Protein AF-A0AAD7EZS0-F1 (afdb_monomer_lite)

Organism: NCBI:txid1033008

Foldseek 3Di:
DDPVVVLVVVLVVLVVVLVVLLVVLVVCLVPDLDLVSLVVNLVVLVVSVVVLVVSVVSDDPVVSVVSVVLSVVSNVLSVVSSVVSVVVVVVPPVLQWDQDPDPDPDDTQIAGDPVVLLVCVVPHDLVVVCVVNVHDSVSSVVNCVVSVVDDDDDDPPPPPPDPDDPDDDDDDDDDDPPDDDPPDDDDDPDDDDPPVVPPDDDDDDDPDDDDDPDPADPVNVVVVVVVCCVVCSCVSVVVVVVVSD

Structure (mmCIF, N/CA/C/O backbone):
data_AF-A0AAD7EZS0-F1
#
_entry.id   AF-A0AAD7EZS0-F1
#
loop_
_atom_site.group_PDB
_atom_site.id
_atom_site.type_symbol
_atom_site.label_atom_id
_atom_site.label_alt_id
_atom_site.label_comp_id
_atom_site.label_asym_id
_atom_site.label_entity_id
_atom_site.label_seq_id
_atom_site.pdbx_PDB_ins_code
_atom_site.Cartn_x
_atom_site.Cartn_y
_atom_site.Cartn_z
_atom_site.occupancy
_atom_site.B_iso_or_equiv
_atom_site.auth_seq_id
_atom_site.auth_comp_id
_atom_site.auth_asym_id
_atom_site.auth_atom_id
_atom_site.pdbx_PDB_model_num
ATOM 1 N N . MET A 1 1 ? -41.621 0.310 28.053 1.00 60.12 1 MET A N 1
ATOM 2 C CA . MET A 1 1 ? -40.271 -0.282 28.007 1.00 60.12 1 MET A CA 1
ATOM 3 C C . MET A 1 1 ? -39.378 0.593 28.847 1.00 60.12 1 MET A C 1
ATOM 5 O O . MET A 1 1 ? -39.451 1.806 28.704 1.00 60.12 1 MET A O 1
ATOM 9 N N . ASP A 1 2 ? -38.648 -0.014 29.770 1.00 87.06 2 ASP A N 1
ATOM 10 C CA . ASP A 1 2 ? -37.777 0.698 30.699 1.00 87.06 2 ASP A CA 1
ATOM 11 C C . ASP A 1 2 ? -36.519 1.196 29.967 1.00 87.06 2 ASP A C 1
ATOM 13 O O . ASP A 1 2 ? -36.007 0.493 29.091 1.00 87.06 2 ASP A O 1
ATOM 17 N N . VAL A 1 3 ? -36.015 2.388 30.296 1.00 81.69 3 VAL A N 1
ATOM 18 C CA . VAL A 1 3 ? -34.857 3.001 29.603 1.00 81.69 3 VAL A CA 1
ATOM 19 C C . VAL A 1 3 ? -33.618 2.103 29.726 1.00 81.69 3 VAL A C 1
ATOM 21 O O . VAL A 1 3 ? -32.836 1.970 28.785 1.00 81.69 3 VAL A O 1
ATOM 24 N N . SER A 1 4 ? -33.499 1.384 30.843 1.00 84.44 4 SER A N 1
ATOM 25 C CA . SER A 1 4 ? -32.439 0.402 31.086 1.00 84.44 4 SER A CA 1
ATOM 26 C C . SER A 1 4 ? -32.506 -0.822 30.161 1.00 84.44 4 SER A C 1
ATOM 28 O O . SER A 1 4 ? -31.465 -1.363 29.791 1.00 84.44 4 SER A O 1
ATOM 30 N N . GLN A 1 5 ? -33.703 -1.253 29.739 1.00 87.69 5 GLN A N 1
ATOM 31 C CA . GLN A 1 5 ? -33.841 -2.376 28.798 1.00 87.69 5 GLN A CA 1
ATOM 32 C C . GLN A 1 5 ? -33.373 -1.994 27.391 1.00 87.69 5 GLN A C 1
ATOM 34 O O . GLN A 1 5 ? -32.778 -2.819 26.698 1.00 87.69 5 GLN A O 1
ATOM 39 N N . LEU A 1 6 ? -33.603 -0.742 26.982 1.00 87.44 6 LEU A N 1
ATOM 40 C CA . LEU A 1 6 ? -33.170 -0.250 25.675 1.00 87.44 6 LEU A CA 1
ATOM 41 C C . LEU A 1 6 ? -31.638 -0.162 25.585 1.00 87.44 6 LEU A C 1
ATOM 43 O O . LEU A 1 6 ? -31.068 -0.570 24.575 1.00 87.44 6 LEU A O 1
ATOM 47 N N . GLY A 1 7 ? -30.977 0.296 26.655 1.00 88.38 7 GLY A N 1
ATOM 48 C CA . GLY A 1 7 ? -29.512 0.354 26.729 1.00 88.38 7 GLY A CA 1
ATOM 49 C C . GLY A 1 7 ? -28.861 -1.028 26.659 1.00 88.38 7 GLY A C 1
ATOM 50 O O . GLY A 1 7 ? -27.944 -1.238 25.871 1.00 88.38 7 GLY A O 1
ATOM 51 N N . SER A 1 8 ? -29.392 -2.003 27.407 1.00 90.00 8 SER A N 1
ATOM 52 C CA . SER A 1 8 ? -28.887 -3.384 27.378 1.00 90.00 8 SER A CA 1
ATOM 53 C C . SER A 1 8 ? -29.036 -4.037 25.998 1.00 90.00 8 SER A C 1
ATOM 55 O O . SER A 1 8 ? -28.127 -4.732 25.543 1.00 90.00 8 SER A O 1
ATOM 57 N N . PHE A 1 9 ? -30.147 -3.779 25.300 1.00 91.50 9 PHE A N 1
ATOM 58 C CA . PHE A 1 9 ? -30.340 -4.268 23.936 1.00 91.50 9 PHE A CA 1
ATOM 59 C C . PHE A 1 9 ? -29.355 -3.624 22.949 1.00 91.50 9 PHE A C 1
ATOM 61 O O . PHE A 1 9 ? -28.696 -4.340 22.195 1.00 91.50 9 PHE A O 1
ATOM 68 N N . ALA A 1 10 ? -29.215 -2.293 22.977 1.00 88.69 10 ALA A N 1
ATOM 69 C CA . ALA A 1 10 ? -28.283 -1.570 22.109 1.00 88.69 10 ALA A CA 1
ATOM 70 C C . ALA A 1 10 ? -26.835 -2.042 22.312 1.00 88.69 10 ALA A C 1
ATOM 72 O O . ALA A 1 10 ? -26.127 -2.301 21.341 1.00 88.69 10 ALA A O 1
ATOM 73 N N . HIS A 1 11 ? -26.436 -2.240 23.568 1.00 90.88 11 HIS A N 1
ATOM 74 C CA . HIS A 1 11 ? -25.130 -2.770 23.942 1.00 90.88 11 HIS A CA 1
ATOM 75 C C . HIS A 1 11 ? -24.862 -4.151 23.319 1.00 90.88 11 HIS A C 1
ATOM 77 O O . HIS A 1 11 ? 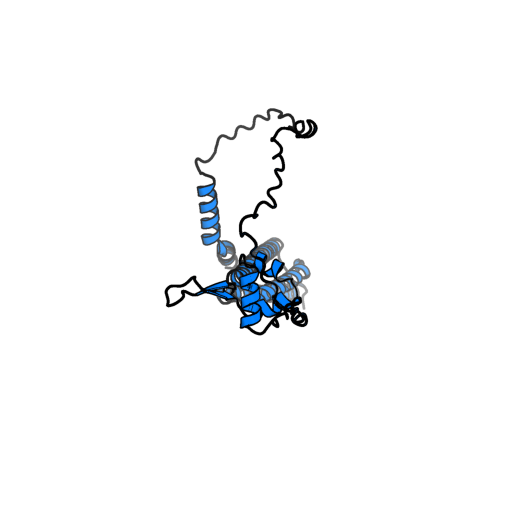-23.850 -4.348 22.646 1.00 90.88 11 HIS A O 1
ATOM 83 N N . GLY A 1 12 ? -25.804 -5.092 23.463 1.00 90.25 12 GLY A N 1
ATOM 84 C CA . GLY A 1 12 ? -25.667 -6.434 22.889 1.00 90.25 12 GLY A CA 1
ATOM 85 C C . GLY A 1 12 ? -25.570 -6.432 21.360 1.00 90.25 12 GLY A C 1
ATOM 86 O O . GLY A 1 12 ? -24.768 -7.175 20.791 1.00 90.25 12 GLY A O 1
ATOM 87 N N . VAL A 1 13 ? -26.342 -5.571 20.690 1.00 91.94 13 VAL A N 1
ATOM 88 C CA . VAL A 1 13 ? -26.301 -5.423 19.225 1.00 91.94 13 VAL A CA 1
ATOM 89 C C . VAL A 1 13 ? -24.960 -4.851 18.762 1.00 91.94 13 VAL A C 1
ATOM 91 O O . VAL A 1 13 ? -24.376 -5.375 17.814 1.00 91.94 13 VAL A O 1
ATOM 94 N N . LEU A 1 14 ? -24.442 -3.822 19.438 1.00 86.62 14 LEU A N 1
ATOM 95 C CA . LEU A 1 14 ? -23.165 -3.200 19.081 1.00 86.62 14 LEU A CA 1
ATOM 96 C C . LEU A 1 14 ? -21.976 -4.138 19.312 1.00 86.62 14 LEU A C 1
ATOM 98 O O . LEU A 1 14 ? -21.099 -4.220 18.455 1.00 86.62 14 LEU A O 1
ATOM 102 N N . LEU A 1 15 ? -21.964 -4.902 20.408 1.00 86.56 15 LEU A N 1
ATOM 103 C CA . LEU A 1 15 ? -20.927 -5.912 20.646 1.00 86.56 15 LEU A CA 1
ATOM 104 C C . LEU A 1 15 ? -20.971 -7.049 19.621 1.00 86.56 15 LEU A C 1
ATOM 106 O O . LEU A 1 15 ? -19.927 -7.504 19.151 1.00 86.56 15 LEU A O 1
ATOM 110 N N . ALA A 1 16 ? -22.166 -7.515 19.252 1.00 90.69 16 ALA A N 1
ATOM 111 C CA . ALA A 1 16 ? -22.310 -8.527 18.209 1.00 90.69 16 ALA A CA 1
ATOM 112 C C . ALA A 1 16 ? -21.820 -8.004 16.847 1.00 90.69 16 ALA A C 1
ATOM 114 O O . ALA A 1 16 ? -21.120 -8.722 16.125 1.00 90.69 16 ALA A O 1
ATOM 115 N N . ALA A 1 17 ? -22.130 -6.745 16.522 1.00 85.75 17 ALA A N 1
ATOM 116 C CA . ALA A 1 17 ? -21.617 -6.080 15.331 1.00 85.75 17 ALA A CA 1
ATOM 117 C C . ALA A 1 17 ? -20.086 -5.965 15.375 1.00 85.75 17 ALA A C 1
ATOM 119 O O . ALA A 1 17 ? -19.432 -6.389 14.425 1.00 85.75 17 ALA A O 1
ATOM 120 N N . PHE A 1 18 ? -19.505 -5.511 16.493 1.00 84.00 18 PHE A N 1
ATOM 121 C CA . PHE A 1 18 ? -18.051 -5.431 16.676 1.00 84.00 18 PHE A CA 1
ATOM 122 C C . PHE A 1 18 ? -17.367 -6.774 16.421 1.00 84.00 18 PHE A C 1
ATOM 124 O O . PHE A 1 18 ? -16.439 -6.852 15.623 1.00 84.00 18 PHE A O 1
ATOM 131 N N . ARG A 1 19 ? -17.865 -7.855 17.036 1.00 87.50 19 ARG A N 1
ATOM 132 C CA . ARG A 1 19 ? -17.324 -9.211 16.840 1.00 87.50 19 ARG A CA 1
ATOM 133 C C . ARG A 1 19 ? -17.409 -9.656 15.383 1.00 87.50 19 ARG A C 1
ATOM 135 O O . ARG A 1 19 ? -16.468 -10.245 14.864 1.00 87.50 19 ARG A O 1
ATOM 142 N N . THR A 1 20 ? -18.517 -9.341 14.715 1.00 88.12 20 THR A N 1
ATOM 143 C CA . THR A 1 20 ? -18.707 -9.655 13.293 1.00 88.12 20 THR A CA 1
ATOM 144 C C . THR A 1 20 ? -17.705 -8.898 12.419 1.00 88.12 20 THR A C 1
ATOM 146 O O . THR A 1 20 ? -17.081 -9.498 11.545 1.00 88.12 20 THR A O 1
ATOM 149 N N . HIS A 1 21 ? -17.501 -7.601 12.673 1.00 81.88 21 HIS A N 1
ATOM 150 C CA . HIS A 1 21 ? -16.502 -6.793 11.970 1.00 81.88 21 HIS A CA 1
ATOM 151 C C . HIS A 1 21 ? -15.075 -7.269 12.255 1.00 81.88 21 HIS A C 1
ATOM 153 O O . HIS A 1 21 ? -14.277 -7.358 11.327 1.00 81.88 21 HIS A O 1
ATOM 159 N N . PHE A 1 22 ? -14.769 -7.642 13.498 1.00 83.00 22 PHE A N 1
ATOM 160 C CA . PHE A 1 22 ? -13.461 -8.164 13.888 1.00 83.00 22 PHE A CA 1
ATOM 161 C C . PHE A 1 22 ? -13.130 -9.484 13.180 1.00 83.00 22 PHE A C 1
ATOM 163 O O . PHE A 1 22 ? -12.042 -9.633 12.629 1.00 83.00 22 PHE A O 1
ATOM 170 N N . GLU A 1 23 ? -14.068 -10.432 13.119 1.00 86.31 23 GLU A N 1
ATOM 171 C CA . GLU A 1 23 ? -13.855 -11.687 12.386 1.00 86.31 23 GLU A CA 1
ATOM 172 C C . GLU A 1 23 ? -13.764 -11.459 10.870 1.00 86.31 23 GLU A C 1
ATOM 174 O O . GLU A 1 23 ? -12.940 -12.080 10.191 1.00 86.31 23 GLU A O 1
ATOM 179 N N . ARG A 1 24 ? -14.542 -10.517 10.321 1.00 82.19 24 ARG A N 1
ATOM 180 C CA . ARG A 1 24 ? -14.418 -10.108 8.912 1.00 82.19 24 ARG A CA 1
ATOM 181 C C . ARG A 1 24 ? -13.058 -9.466 8.622 1.00 82.19 24 ARG A C 1
ATOM 183 O O . ARG A 1 24 ? -12.471 -9.742 7.582 1.00 82.19 24 ARG A O 1
ATOM 190 N N . PHE A 1 25 ? -12.541 -8.657 9.543 1.00 83.50 25 PHE A N 1
ATOM 191 C CA . PHE A 1 25 ? -11.201 -8.079 9.465 1.00 83.50 25 PHE A CA 1
ATOM 192 C C . PHE A 1 25 ? -10.133 -9.173 9.488 1.00 83.50 25 PHE A C 1
ATOM 194 O O . PHE A 1 25 ? -9.303 -9.261 8.587 1.00 83.50 25 PHE A O 1
ATOM 201 N N . LYS A 1 26 ? -10.211 -10.070 10.471 1.00 82.62 26 LYS A N 1
ATOM 202 C CA . LYS A 1 26 ? -9.280 -11.186 10.639 1.00 82.62 26 LYS A CA 1
ATOM 203 C C . LYS A 1 26 ? -9.254 -12.112 9.423 1.00 82.62 26 LYS A C 1
ATOM 205 O O . LYS A 1 26 ? -8.185 -12.566 9.032 1.00 82.62 26 LYS A O 1
ATOM 210 N N . THR A 1 27 ? -10.405 -12.395 8.820 1.00 83.56 27 THR A N 1
ATOM 211 C CA . THR A 1 27 ? -10.484 -13.195 7.585 1.00 83.56 27 THR A CA 1
ATOM 212 C C . THR A 1 27 ? -9.976 -12.415 6.372 1.00 83.56 27 THR A C 1
ATOM 214 O O . THR A 1 27 ? -9.141 -12.932 5.637 1.00 83.56 27 THR A O 1
ATOM 217 N N . GLY A 1 28 ? -10.382 -11.153 6.207 1.00 76.75 28 GLY A N 1
ATOM 218 C CA . GLY A 1 28 ? -9.966 -10.301 5.089 1.00 76.75 28 GLY A CA 1
ATOM 219 C C . GLY A 1 28 ? -8.456 -10.059 5.020 1.00 76.75 28 GLY A C 1
ATOM 220 O O . GLY A 1 28 ? -7.875 -10.200 3.950 1.00 76.75 28 GLY A O 1
ATOM 221 N N . VAL A 1 29 ? -7.815 -9.771 6.157 1.00 76.50 29 VAL A N 1
ATOM 222 C CA . VAL A 1 29 ? -6.355 -9.567 6.239 1.00 76.50 29 VAL A CA 1
ATOM 223 C C . VAL A 1 29 ? -5.575 -10.858 5.979 1.00 76.50 29 VAL A C 1
ATOM 225 O O . VAL A 1 29 ? -4.460 -10.816 5.475 1.00 76.50 29 VAL A O 1
ATOM 228 N N . ASN A 1 30 ? -6.128 -12.023 6.323 1.00 76.00 30 ASN A N 1
ATOM 229 C CA . ASN A 1 30 ? -5.424 -13.290 6.125 1.00 76.00 30 ASN A CA 1
ATOM 230 C C . ASN A 1 30 ? -5.514 -13.818 4.687 1.00 76.00 30 ASN A C 1
ATOM 232 O O . ASN A 1 30 ? -4.568 -14.466 4.245 1.00 76.00 30 ASN A O 1
ATOM 236 N N . ASP A 1 31 ? -6.626 -13.572 3.990 1.00 72.44 31 ASP A N 1
ATOM 237 C CA . ASP A 1 31 ? -6.921 -14.225 2.708 1.00 72.44 31 ASP A CA 1
ATOM 238 C C . ASP A 1 31 ? -6.687 -13.340 1.472 1.00 72.44 31 ASP A C 1
ATOM 240 O O . ASP A 1 31 ? -6.694 -13.860 0.354 1.00 72.44 31 ASP A O 1
ATOM 244 N N . ILE A 1 32 ? -6.514 -12.019 1.618 1.00 63.50 32 ILE A N 1
ATOM 245 C CA . ILE A 1 32 ? -6.625 -11.100 0.475 1.00 63.50 32 ILE A CA 1
ATOM 246 C C . ILE A 1 32 ? -5.440 -10.126 0.398 1.00 63.50 32 ILE A C 1
ATOM 248 O O . ILE A 1 32 ? -5.356 -9.175 1.162 1.00 63.50 32 ILE A O 1
ATOM 252 N N . ALA A 1 33 ? -4.581 -10.315 -0.611 1.00 70.25 33 ALA A N 1
ATOM 253 C CA . ALA A 1 33 ? -3.463 -9.421 -0.958 1.00 70.25 33 ALA A CA 1
ATOM 254 C C . ALA A 1 33 ? -3.870 -8.225 -1.855 1.00 70.25 33 ALA A C 1
ATOM 256 O O . ALA A 1 33 ? -3.030 -7.562 -2.458 1.00 70.25 33 ALA A O 1
ATOM 257 N N . ASP A 1 34 ? -5.170 -7.966 -2.016 1.00 83.81 34 ASP A N 1
ATOM 258 C CA . ASP A 1 34 ? -5.669 -6.889 -2.876 1.00 83.81 34 ASP A CA 1
ATOM 259 C C . ASP A 1 34 ? -5.762 -5.569 -2.097 1.00 83.81 34 ASP A C 1
ATOM 261 O O . ASP A 1 34 ? -6.607 -5.404 -1.212 1.00 83.81 34 ASP A O 1
ATOM 265 N N . ALA A 1 35 ? -4.932 -4.597 -2.484 1.00 87.00 35 ALA A N 1
ATOM 266 C CA . ALA A 1 35 ? -4.914 -3.251 -1.916 1.00 87.00 35 ALA A CA 1
ATOM 267 C C . ALA A 1 35 ? -6.291 -2.559 -1.956 1.00 87.00 35 ALA A C 1
ATOM 269 O O . ALA A 1 35 ? -6.618 -1.787 -1.052 1.00 87.00 35 ALA A O 1
ATOM 270 N N . ILE A 1 36 ? -7.134 -2.851 -2.955 1.00 83.50 36 ILE A N 1
ATOM 271 C CA . ILE A 1 36 ? -8.489 -2.283 -3.051 1.00 83.50 36 ILE A CA 1
ATOM 272 C C . ILE A 1 36 ? -9.378 -2.831 -1.933 1.00 83.50 36 ILE A C 1
ATOM 274 O O . ILE A 1 36 ? -10.160 -2.088 -1.334 1.00 83.50 36 ILE A O 1
ATOM 278 N N . VAL A 1 37 ? -9.268 -4.127 -1.637 1.00 84.88 37 VAL A N 1
ATOM 279 C CA . VAL A 1 37 ? -10.047 -4.763 -0.569 1.00 84.88 37 VAL A CA 1
ATOM 280 C C . VAL A 1 37 ? -9.578 -4.269 0.796 1.00 84.88 37 VAL A C 1
ATOM 282 O O . VAL A 1 37 ? -10.420 -3.937 1.630 1.00 84.88 37 VAL A O 1
ATOM 285 N N . ILE A 1 38 ? -8.264 -4.133 0.994 1.00 88.25 38 ILE A N 1
ATOM 286 C CA . ILE A 1 38 ? -7.687 -3.578 2.226 1.00 88.25 38 ILE A CA 1
ATOM 287 C C . ILE A 1 38 ? -8.143 -2.122 2.432 1.00 88.25 38 ILE A C 1
ATOM 289 O O . ILE A 1 38 ? -8.549 -1.760 3.534 1.00 88.25 38 ILE A O 1
ATOM 293 N N . SER A 1 39 ? -8.169 -1.301 1.375 1.00 89.81 39 SER A N 1
ATOM 294 C CA . SER A 1 39 ? -8.672 0.079 1.455 1.00 89.81 39 SER A CA 1
ATOM 295 C C . SER A 1 39 ? -10.136 0.133 1.896 1.00 89.81 39 SER A C 1
ATOM 297 O O . SER A 1 39 ? -10.471 0.905 2.789 1.00 89.81 39 SER A O 1
ATOM 299 N N . ARG A 1 40 ? -11.005 -0.707 1.315 1.00 88.69 40 ARG A N 1
ATOM 300 C CA . ARG A 1 40 ? -12.427 -0.768 1.705 1.00 88.69 40 ARG A CA 1
ATOM 301 C C . ARG A 1 40 ? -12.614 -1.232 3.144 1.00 88.69 40 ARG A C 1
ATOM 303 O O . ARG A 1 40 ? -13.520 -0.772 3.824 1.00 88.69 40 ARG A O 1
ATOM 310 N N . LEU A 1 41 ? -11.763 -2.143 3.606 1.00 89.06 41 LEU A N 1
ATOM 311 C CA . LEU A 1 41 ? -11.773 -2.585 4.995 1.00 89.06 41 LEU A CA 1
ATOM 312 C C . LEU A 1 41 ? -11.404 -1.437 5.947 1.00 89.06 41 LEU A C 1
ATOM 314 O O . LEU A 1 41 ? -11.967 -1.352 7.035 1.00 89.06 41 LEU A O 1
ATOM 318 N N . GLY A 1 42 ? -10.503 -0.542 5.528 1.00 91.44 42 GLY A N 1
ATOM 319 C CA . GLY A 1 42 ? -10.197 0.696 6.247 1.00 91.44 42 GLY A CA 1
ATOM 320 C C . GLY A 1 42 ? -11.421 1.598 6.394 1.00 91.44 42 GLY A C 1
ATOM 321 O O . GLY A 1 42 ? -11.749 1.992 7.513 1.00 91.44 42 GLY A O 1
ATOM 322 N N . ASP A 1 43 ? -12.136 1.836 5.291 1.00 92.50 43 ASP A N 1
ATOM 323 C CA . ASP A 1 43 ? -13.370 2.632 5.288 1.00 92.50 43 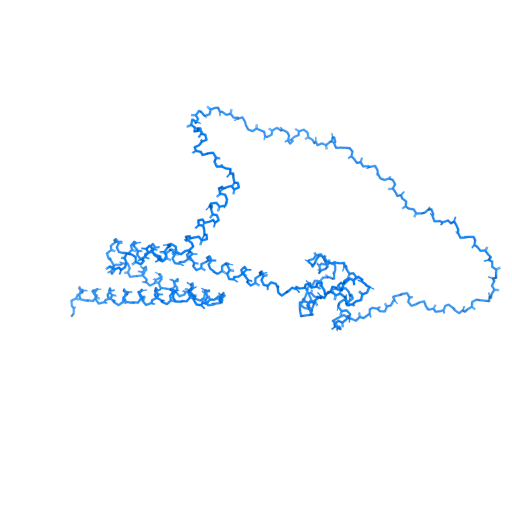ASP A CA 1
ATOM 324 C C . ASP A 1 43 ? -14.445 2.017 6.211 1.00 92.50 43 ASP A C 1
ATOM 326 O O . ASP A 1 43 ? -15.044 2.726 7.025 1.00 92.50 43 ASP A O 1
ATOM 330 N N . ASP A 1 44 ? -14.639 0.691 6.150 1.00 90.19 44 ASP A N 1
ATOM 331 C CA . ASP A 1 44 ? -15.582 -0.049 7.006 1.00 90.19 44 ASP A CA 1
ATOM 332 C C . ASP A 1 44 ? -15.234 0.111 8.508 1.00 90.19 44 ASP A C 1
ATOM 334 O O . ASP A 1 44 ? -16.130 0.261 9.347 1.00 90.19 44 ASP A O 1
ATOM 338 N N . ILE A 1 45 ? -13.943 0.082 8.878 1.00 92.19 45 ILE A N 1
ATOM 339 C CA . ILE A 1 45 ? -13.505 0.294 10.272 1.00 92.19 45 ILE A CA 1
ATOM 340 C C . ILE A 1 45 ? -13.723 1.743 10.710 1.00 92.19 45 ILE A C 1
ATOM 342 O O . ILE A 1 45 ? -14.120 1.978 11.855 1.00 92.19 45 ILE A O 1
ATOM 346 N N . ASP A 1 46 ? -13.491 2.713 9.828 1.00 94.19 46 ASP A N 1
ATOM 347 C CA . ASP A 1 46 ? -13.708 4.126 10.134 1.00 94.19 46 ASP A CA 1
ATOM 348 C C . ASP A 1 46 ? -15.186 4.452 10.351 1.00 94.19 46 ASP A C 1
ATOM 350 O O . ASP A 1 46 ? -15.528 5.162 11.306 1.00 94.19 46 ASP A O 1
ATOM 354 N N . GLU A 1 47 ? -16.068 3.882 9.530 1.00 93.69 47 GLU A N 1
ATOM 355 C CA . GLU A 1 47 ? -17.512 3.981 9.725 1.00 93.69 47 GLU A CA 1
ATOM 356 C C . GLU A 1 47 ? -17.932 3.359 11.063 1.00 93.69 47 GLU A C 1
ATOM 358 O O . GLU A 1 47 ? -18.657 3.986 11.845 1.00 93.69 47 GLU A O 1
ATOM 363 N N . PHE A 1 48 ? -17.440 2.156 11.370 1.00 91.75 48 PHE A N 1
ATOM 364 C CA . PHE A 1 48 ? -17.769 1.477 12.619 1.00 91.75 48 PHE A CA 1
ATOM 365 C C . PHE A 1 48 ? -17.259 2.239 13.852 1.00 91.75 48 PHE A C 1
ATOM 367 O O . PHE A 1 48 ? -17.997 2.393 14.828 1.00 91.75 48 PHE A O 1
ATOM 374 N N . ALA A 1 49 ? -16.041 2.781 13.805 1.00 94.31 49 ALA A N 1
ATOM 375 C CA . ALA A 1 49 ? -15.502 3.618 14.873 1.00 94.31 49 ALA A CA 1
ATOM 376 C C . ALA A 1 49 ? -16.388 4.847 15.126 1.00 94.31 49 ALA A C 1
ATOM 378 O O . ALA A 1 49 ? -16.725 5.139 16.272 1.00 94.31 49 ALA A O 1
ATOM 379 N N . ALA A 1 50 ? -16.869 5.500 14.063 1.00 95.88 50 ALA A N 1
ATOM 380 C CA . ALA A 1 50 ? -17.798 6.618 14.194 1.00 95.88 50 ALA A CA 1
ATOM 381 C C . ALA A 1 50 ? -19.148 6.204 14.814 1.00 95.88 50 ALA A C 1
ATOM 383 O O . ALA A 1 50 ? -19.784 7.014 15.492 1.00 95.88 50 ALA A O 1
ATOM 384 N N . ILE A 1 51 ? -19.614 4.969 14.591 1.00 93.25 51 ILE A N 1
ATOM 385 C CA . ILE A 1 51 ? -20.813 4.430 15.254 1.00 93.25 51 ILE A CA 1
ATOM 386 C C . ILE A 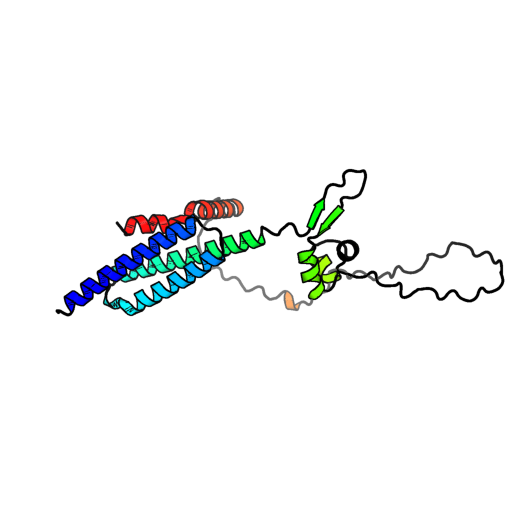1 51 ? -20.541 4.190 16.743 1.00 93.25 51 ILE A C 1
ATOM 388 O O . ILE A 1 51 ? -21.381 4.556 17.566 1.00 93.25 51 ILE A O 1
ATOM 392 N N . VAL A 1 52 ? -19.392 3.613 17.097 1.00 92.12 52 VAL A N 1
ATOM 393 C CA . VAL A 1 52 ? -18.999 3.374 18.496 1.00 92.12 52 VAL A CA 1
ATOM 394 C C . VAL A 1 52 ? -18.900 4.688 19.265 1.00 92.12 52 VAL A C 1
ATOM 396 O O . VAL A 1 52 ? -19.529 4.810 20.314 1.00 92.12 52 VAL A O 1
ATOM 399 N N . ASP A 1 53 ? -18.221 5.693 18.710 1.00 95.44 53 ASP A N 1
ATOM 400 C CA . ASP A 1 53 ? -18.066 7.005 19.349 1.00 95.44 53 ASP A CA 1
ATOM 401 C C . ASP A 1 53 ? -19.423 7.700 19.563 1.00 95.44 53 ASP A C 1
ATOM 403 O O . ASP A 1 53 ? -19.688 8.268 20.621 1.00 95.44 53 ASP A O 1
ATOM 407 N N . LYS A 1 54 ? -20.351 7.594 18.600 1.00 95.81 54 LYS A N 1
ATOM 408 C CA . LYS A 1 54 ? -21.723 8.123 18.754 1.00 95.81 54 LYS A CA 1
ATOM 409 C C . LYS A 1 54 ? -22.524 7.428 19.858 1.00 95.81 54 LYS A C 1
ATOM 411 O O . LYS A 1 54 ? -23.500 8.003 20.338 1.00 95.81 54 LYS A O 1
ATOM 416 N N . ASN A 1 55 ? -22.155 6.203 20.226 1.00 94.06 55 ASN A N 1
ATOM 417 C CA . ASN A 1 55 ? -22.840 5.386 21.226 1.00 94.06 55 ASN A CA 1
ATOM 418 C C . ASN A 1 55 ? -21.999 5.194 22.500 1.00 94.06 55 ASN A C 1
ATOM 420 O O . ASN A 1 55 ? -22.243 4.242 23.236 1.00 94.06 55 ASN A O 1
ATOM 424 N N . GLU A 1 56 ? -21.055 6.096 22.799 1.00 96.12 56 GLU A N 1
ATOM 425 C CA . GLU A 1 56 ? -20.179 6.026 23.983 1.00 96.12 56 GLU A CA 1
ATOM 426 C C . GLU A 1 56 ? -20.957 5.739 25.280 1.00 96.12 56 GLU A C 1
ATOM 428 O O . GLU A 1 56 ? -20.587 4.861 26.053 1.00 96.12 56 GLU A O 1
ATOM 433 N N . ALA A 1 57 ? -22.105 6.399 25.473 1.00 95.00 57 ALA A N 1
ATOM 434 C CA . ALA A 1 57 ? -22.940 6.253 26.670 1.00 95.00 57 ALA A CA 1
ATOM 435 C C . ALA A 1 57 ? -23.548 4.848 26.874 1.00 95.00 57 ALA A C 1
ATOM 437 O O . ALA A 1 57 ? -24.106 4.573 27.937 1.00 95.00 57 ALA A O 1
ATOM 438 N N . VAL A 1 58 ? -23.496 3.977 25.862 1.00 93.69 58 VAL A N 1
ATOM 439 C CA . VAL A 1 58 ? -23.987 2.590 25.929 1.00 93.69 58 VAL A CA 1
ATOM 440 C C . VAL A 1 58 ? -22.951 1.658 26.571 1.00 93.69 58 VAL A C 1
ATOM 442 O O . VAL A 1 58 ? -23.314 0.586 27.061 1.00 93.69 58 VAL A O 1
ATOM 445 N N . PHE A 1 59 ? -21.678 2.051 26.589 1.00 91.12 59 PHE A N 1
ATOM 446 C CA . PHE A 1 59 ? -20.570 1.234 27.075 1.00 91.12 59 PHE A CA 1
ATOM 447 C C . PHE A 1 59 ? -20.118 1.670 28.469 1.00 91.12 59 PHE A C 1
ATOM 449 O O . PHE A 1 59 ? -20.243 2.833 28.857 1.00 91.12 59 PHE A O 1
ATOM 456 N N . ALA A 1 60 ? -19.553 0.732 29.230 1.00 93.44 60 ALA A N 1
ATOM 457 C CA . ALA A 1 60 ? -18.804 1.104 30.425 1.00 93.44 60 ALA A CA 1
ATOM 458 C C . ALA A 1 60 ? -17.512 1.846 30.014 1.00 93.44 60 ALA A C 1
ATOM 460 O O . ALA A 1 60 ? -16.934 1.501 28.982 1.00 93.44 60 ALA A O 1
ATOM 461 N N . PRO A 1 61 ? -17.007 2.811 30.807 1.00 94.75 61 PRO A N 1
ATOM 462 C CA . PRO A 1 61 ? -15.812 3.580 30.441 1.00 94.75 61 PRO A CA 1
ATOM 463 C C . PRO A 1 61 ? -14.588 2.708 30.114 1.00 94.75 61 PRO A C 1
ATOM 465 O O . PRO A 1 61 ? -13.900 2.949 29.125 1.00 94.75 61 PRO A O 1
ATOM 468 N N . ASP A 1 62 ? -14.355 1.654 30.902 1.00 93.88 62 ASP A N 1
ATOM 469 C CA . ASP A 1 62 ? -13.219 0.739 30.715 1.00 93.88 62 ASP A CA 1
ATOM 470 C C . ASP A 1 62 ? -13.357 -0.108 29.437 1.00 93.88 62 ASP A C 1
ATOM 472 O O . ASP A 1 62 ? -12.388 -0.377 28.721 1.00 93.88 62 ASP A O 1
ATOM 476 N N . GLU A 1 63 ? -14.587 -0.513 29.122 1.00 91.38 63 GLU A N 1
ATOM 477 C CA . GLU A 1 63 ? -14.906 -1.276 27.917 1.00 91.38 63 GLU A CA 1
ATOM 478 C C . GLU A 1 63 ? -14.778 -0.403 26.667 1.00 91.38 63 GLU A C 1
ATOM 480 O O . GLU A 1 63 ? -14.154 -0.812 25.689 1.00 91.38 63 GLU A O 1
ATOM 485 N N . PHE A 1 64 ? -15.300 0.824 26.716 1.00 93.94 64 PHE A N 1
ATOM 486 C CA . PHE A 1 64 ? -15.173 1.792 25.633 1.00 93.94 64 PHE A CA 1
ATOM 487 C C . PHE A 1 64 ? -13.703 2.086 25.317 1.00 93.94 64 PHE A C 1
ATOM 489 O O . PHE A 1 64 ? -13.297 2.019 24.156 1.00 93.94 64 PHE A O 1
ATOM 496 N N . ALA A 1 65 ? -12.880 2.305 26.349 1.00 93.12 65 ALA A N 1
ATOM 497 C CA . ALA A 1 65 ? -11.438 2.485 26.190 1.00 93.12 65 ALA A CA 1
ATOM 498 C C . ALA A 1 65 ? -10.767 1.268 25.525 1.00 93.12 65 ALA A C 1
ATOM 500 O O . ALA A 1 65 ? -9.891 1.420 24.666 1.00 93.12 65 ALA A O 1
ATOM 501 N N . THR A 1 66 ? -11.206 0.055 25.873 1.00 89.06 66 THR A N 1
ATOM 502 C CA . THR A 1 66 ? -10.717 -1.187 25.255 1.00 89.06 66 THR A CA 1
ATOM 503 C C . THR A 1 66 ? -11.098 -1.267 23.774 1.00 89.06 66 THR A C 1
ATOM 505 O O . THR A 1 66 ? -10.240 -1.552 22.934 1.00 89.06 66 THR A O 1
ATOM 508 N N . ILE A 1 67 ? -12.353 -0.961 23.429 1.00 88.94 67 ILE A N 1
ATOM 509 C CA . ILE A 1 67 ? -12.835 -0.958 22.040 1.00 88.94 67 ILE A CA 1
ATOM 510 C C . ILE A 1 67 ? -12.082 0.094 21.215 1.00 88.94 67 ILE A C 1
ATOM 512 O O . ILE A 1 67 ? -11.593 -0.221 20.129 1.00 88.94 67 ILE A O 1
ATOM 516 N N . GLN A 1 68 ? -11.909 1.313 21.732 1.00 94.44 68 GLN A N 1
ATOM 517 C CA . GLN A 1 68 ? -11.153 2.367 21.046 1.00 94.44 68 GLN A CA 1
ATOM 518 C C . GLN A 1 68 ? -9.686 1.983 20.819 1.00 94.44 68 GLN A C 1
ATOM 520 O O . GLN A 1 68 ? -9.141 2.207 19.732 1.00 94.44 68 GLN A O 1
ATOM 525 N N . THR A 1 69 ? -9.052 1.356 21.814 1.00 91.62 69 THR A N 1
ATOM 526 C CA . THR A 1 69 ? -7.683 0.841 21.680 1.00 91.62 69 THR A CA 1
ATOM 527 C C . THR A 1 69 ? -7.622 -0.221 20.584 1.00 91.62 69 THR A C 1
ATOM 529 O O . THR A 1 69 ? -6.775 -0.143 19.694 1.00 91.62 69 THR A O 1
ATOM 532 N N . SER A 1 70 ? -8.567 -1.164 20.581 1.00 87.88 70 SER A N 1
ATOM 533 C CA . SER A 1 70 ? -8.651 -2.209 19.559 1.00 87.88 70 SER A CA 1
ATOM 534 C C . SER A 1 70 ? -8.858 -1.643 18.151 1.00 87.88 70 SER A C 1
ATOM 536 O O . SER A 1 70 ? -8.186 -2.090 17.223 1.00 87.88 70 SER A O 1
ATOM 538 N N . LEU A 1 71 ? -9.742 -0.655 17.981 1.00 90.88 71 LEU A N 1
ATOM 539 C CA . LEU A 1 71 ? -9.980 0.011 16.695 1.00 90.88 71 LEU A CA 1
ATOM 540 C C . LEU A 1 71 ? -8.744 0.765 16.204 1.00 90.88 71 LEU A C 1
ATOM 542 O O . LEU A 1 71 ? -8.423 0.722 15.018 1.00 90.88 71 LEU A O 1
ATOM 546 N N . THR A 1 72 ? -8.019 1.415 17.113 1.00 91.00 72 THR A N 1
ATOM 547 C CA . THR A 1 72 ? -6.774 2.122 16.784 1.00 91.00 72 THR A CA 1
ATOM 548 C C . THR A 1 72 ? -5.701 1.159 16.285 1.00 91.00 72 THR A C 1
ATOM 550 O O . THR A 1 72 ? -5.045 1.441 15.282 1.00 91.00 72 THR A O 1
ATOM 553 N N . VAL A 1 73 ? -5.556 0.004 16.942 1.00 87.19 73 VAL A N 1
ATOM 554 C CA . VAL A 1 73 ? -4.631 -1.053 16.510 1.00 87.19 73 VAL A CA 1
ATOM 555 C C . VAL A 1 73 ? -5.038 -1.602 15.141 1.00 87.19 73 VAL A C 1
ATOM 557 O O . VAL A 1 73 ? -4.208 -1.627 14.238 1.00 87.19 73 VAL A O 1
ATOM 560 N N . MET A 1 74 ? -6.317 -1.941 14.936 1.00 87.62 74 MET A N 1
ATOM 561 C CA . MET A 1 74 ? -6.790 -2.448 13.640 1.00 87.62 74 MET A CA 1
ATOM 562 C C . MET A 1 74 ? -6.562 -1.449 12.496 1.00 87.62 74 MET A C 1
ATOM 564 O O . MET A 1 74 ? -6.127 -1.845 11.419 1.00 87.62 74 MET A O 1
ATOM 568 N N . ARG A 1 75 ? -6.794 -0.148 12.718 1.00 92.06 75 ARG A N 1
ATOM 569 C CA . ARG A 1 75 ? -6.501 0.902 11.724 1.00 92.06 75 ARG A CA 1
ATOM 570 C C . ARG A 1 75 ? -5.028 0.942 11.333 1.00 92.06 75 ARG A C 1
ATOM 572 O O . ARG A 1 75 ? -4.707 1.107 10.156 1.00 92.06 75 ARG A O 1
ATOM 579 N N . LEU A 1 76 ? -4.137 0.833 12.319 1.00 90.00 76 LEU A N 1
ATOM 580 C CA . LEU A 1 76 ? -2.701 0.819 12.069 1.00 90.00 76 LEU A CA 1
ATOM 581 C C . LEU A 1 76 ? -2.312 -0.408 11.239 1.00 90.00 76 LEU A C 1
ATOM 583 O O . LEU A 1 76 ? -1.598 -0.254 10.251 1.00 90.00 76 LEU A O 1
ATOM 587 N N . ASP A 1 77 ? -2.836 -1.581 11.595 1.00 86.44 77 ASP A N 1
ATOM 588 C CA . ASP A 1 77 ? -2.576 -2.833 10.882 1.00 86.44 77 ASP A CA 1
ATOM 589 C C . ASP A 1 77 ? -3.060 -2.757 9.424 1.00 86.44 77 ASP A C 1
ATOM 591 O O . ASP A 1 77 ? -2.291 -3.062 8.516 1.00 86.44 77 ASP A O 1
ATOM 595 N N . ILE A 1 78 ? -4.277 -2.250 9.166 1.00 87.81 78 ILE A N 1
ATOM 596 C CA . ILE A 1 78 ? -4.786 -2.029 7.794 1.00 87.81 78 ILE A CA 1
ATOM 597 C C . ILE A 1 78 ? -3.857 -1.123 7.004 1.00 87.81 78 ILE A C 1
ATOM 599 O O . ILE A 1 78 ? -3.578 -1.380 5.836 1.00 87.81 78 ILE A O 1
ATOM 603 N N . ARG A 1 79 ? -3.396 -0.034 7.618 1.00 91.94 79 ARG A N 1
ATOM 604 C CA . ARG A 1 79 ? -2.539 0.929 6.933 1.00 91.94 79 ARG A CA 1
ATOM 605 C C . ARG A 1 79 ? -1.191 0.317 6.565 1.00 91.94 79 ARG A C 1
ATOM 607 O O . ARG A 1 79 ? -0.697 0.603 5.477 1.00 91.94 79 ARG A O 1
ATOM 614 N N . LEU A 1 80 ? -0.607 -0.480 7.458 1.00 88.44 80 LEU A N 1
ATOM 615 C CA . LEU A 1 80 ? 0.641 -1.190 7.193 1.00 88.44 80 LEU A CA 1
ATOM 616 C C . LEU A 1 80 ? 0.450 -2.235 6.091 1.00 88.44 80 LEU A C 1
ATOM 618 O O . LEU A 1 80 ? 1.224 -2.242 5.142 1.00 88.44 80 LEU A O 1
ATOM 622 N N . GLU A 1 81 ? -0.616 -3.033 6.152 1.00 86.81 81 GLU A N 1
ATOM 623 C CA . GLU A 1 81 ? -0.902 -4.049 5.132 1.00 86.81 81 GLU A CA 1
ATOM 624 C C . GLU A 1 81 ? -1.222 -3.416 3.772 1.00 86.81 81 GLU A C 1
ATOM 626 O O . GLU A 1 81 ? -0.809 -3.914 2.733 1.00 86.81 81 GLU A O 1
ATOM 631 N N . TYR A 1 82 ? -1.916 -2.274 3.755 1.00 89.81 82 TYR A N 1
ATOM 632 C CA . TYR A 1 82 ? -2.155 -1.515 2.530 1.00 89.81 82 TYR A CA 1
ATOM 633 C C . TYR A 1 82 ? -0.845 -1.004 1.940 1.00 89.81 82 TYR A C 1
ATOM 635 O O . TYR A 1 82 ? -0.652 -1.092 0.733 1.00 89.81 82 TYR A O 1
ATOM 643 N N . GLN A 1 83 ? 0.051 -0.464 2.771 1.00 88.75 83 GLN A N 1
ATOM 644 C CA . GLN A 1 83 ? 1.372 -0.035 2.318 1.00 88.75 83 GLN A CA 1
ATOM 645 C C . GLN A 1 83 ? 2.163 -1.209 1.763 1.00 88.75 83 GLN A C 1
ATOM 647 O O . GLN A 1 83 ? 2.676 -1.078 0.664 1.00 88.75 83 GLN A O 1
ATOM 652 N N . ASP A 1 84 ? 2.179 -2.349 2.449 1.00 85.19 84 ASP A N 1
ATOM 653 C CA . ASP A 1 84 ? 2.849 -3.557 1.974 1.00 85.19 84 ASP A CA 1
ATOM 654 C C . ASP A 1 84 ? 2.234 -4.065 0.664 1.00 85.19 84 ASP A C 1
ATOM 656 O O . ASP A 1 84 ? 2.969 -4.340 -0.271 1.00 85.19 84 ASP A O 1
ATOM 660 N N . ALA A 1 85 ? 0.906 -4.130 0.538 1.00 85.44 85 ALA A N 1
ATOM 661 C CA . ALA A 1 85 ? 0.233 -4.563 -0.688 1.00 85.44 85 ALA A CA 1
ATOM 662 C C . ALA A 1 85 ? 0.484 -3.587 -1.844 1.00 85.44 85 ALA A C 1
ATOM 664 O O . ALA A 1 85 ? 0.718 -3.989 -2.983 1.00 85.44 85 ALA A O 1
ATOM 665 N N . VAL A 1 86 ? 0.463 -2.284 -1.564 1.00 86.19 86 VAL A N 1
ATOM 666 C CA . VAL A 1 86 ? 0.831 -1.257 -2.536 1.00 86.19 86 VAL A CA 1
ATOM 667 C C . VAL A 1 86 ? 2.298 -1.407 -2.912 1.00 86.19 86 VAL A C 1
ATOM 669 O O . VAL A 1 86 ? 2.604 -1.414 -4.098 1.00 86.19 86 VAL A O 1
ATOM 672 N N . ASP A 1 87 ? 3.197 -1.566 -1.954 1.00 83.19 87 ASP A N 1
ATOM 673 C CA . ASP A 1 87 ? 4.622 -1.748 -2.191 1.00 83.19 87 ASP A CA 1
ATOM 674 C C . ASP A 1 87 ? 4.873 -3.042 -2.965 1.00 83.19 87 ASP A C 1
ATOM 676 O O . ASP A 1 87 ? 5.634 -3.012 -3.920 1.00 83.19 87 ASP A O 1
ATOM 680 N N . GLU A 1 88 ? 4.179 -4.142 -2.683 1.00 79.69 88 GLU A N 1
ATOM 681 C CA . GLU A 1 88 ? 4.209 -5.385 -3.458 1.00 79.69 88 GLU A CA 1
ATOM 682 C C . GLU A 1 88 ? 3.708 -5.181 -4.888 1.00 79.69 88 GLU A C 1
ATOM 684 O O . GLU A 1 88 ? 4.340 -5.668 -5.824 1.00 79.69 88 GLU A O 1
ATOM 689 N N . LEU A 1 89 ? 2.645 -4.402 -5.098 1.00 76.69 89 LEU A N 1
ATOM 690 C CA . LEU A 1 89 ? 2.202 -3.998 -6.437 1.00 76.69 89 LEU A CA 1
ATOM 691 C C . LEU A 1 89 ? 3.246 -3.110 -7.139 1.00 76.69 89 LEU A C 1
ATOM 693 O O . LEU A 1 89 ? 3.402 -3.177 -8.358 1.00 76.69 89 LEU A O 1
ATOM 697 N N . HIS A 1 90 ? 3.998 -2.304 -6.386 1.00 70.44 90 HIS A N 1
ATOM 698 C CA . HIS A 1 90 ? 5.096 -1.485 -6.905 1.00 70.44 90 HIS A CA 1
ATOM 699 C C . HIS A 1 90 ? 6.412 -2.272 -7.076 1.00 70.44 90 HIS A C 1
ATOM 701 O O . HIS A 1 90 ? 7.248 -1.884 -7.898 1.00 70.44 90 HIS A O 1
ATOM 707 N N . HIS A 1 91 ? 6.613 -3.365 -6.339 1.00 61.28 91 HIS A N 1
ATOM 708 C CA . HIS A 1 91 ? 7.773 -4.260 -6.384 1.00 61.28 91 HIS A CA 1
ATOM 709 C C . HIS A 1 91 ? 7.585 -5.359 -7.425 1.00 61.28 91 HIS A C 1
ATOM 711 O O . HIS A 1 91 ? 8.542 -5.731 -8.106 1.00 61.28 91 HIS A O 1
ATOM 717 N N . GLY A 1 92 ? 6.341 -5.755 -7.674 1.00 52.44 92 GLY A N 1
ATOM 718 C CA . GLY A 1 92 ? 5.868 -6.319 -8.923 1.00 52.44 92 GLY A CA 1
ATOM 719 C C . GLY A 1 92 ? 5.824 -5.252 -10.009 1.00 52.44 92 GLY A C 1
ATOM 720 O O . GLY A 1 92 ? 4.823 -5.124 -10.703 1.00 52.44 92 GLY A O 1
ATOM 721 N N . ARG A 1 93 ? 6.914 -4.496 -10.221 1.00 51.06 93 ARG A N 1
ATOM 722 C CA . ARG A 1 93 ? 7.123 -3.918 -11.549 1.00 51.06 93 ARG A CA 1
ATOM 723 C C . ARG A 1 93 ? 7.082 -5.125 -12.487 1.00 51.06 93 ARG A C 1
ATOM 725 O O . ARG A 1 93 ? 8.015 -5.932 -12.391 1.00 51.06 93 ARG A O 1
ATOM 732 N N . PRO A 1 94 ? 6.091 -5.283 -13.396 1.00 57.38 94 PRO A N 1
ATOM 733 C CA . PRO A 1 94 ? 6.356 -6.089 -14.581 1.00 57.38 94 PRO A CA 1
ATOM 734 C C . PRO A 1 94 ? 7.694 -5.572 -15.068 1.00 57.38 94 PRO A C 1
ATOM 736 O O . PRO A 1 94 ? 7.851 -4.352 -15.128 1.00 57.38 94 PRO A O 1
ATOM 739 N N . ALA A 1 95 ? 8.697 -6.445 -15.192 1.00 64.12 95 ALA A N 1
ATOM 740 C CA . ALA A 1 95 ? 10.062 -6.002 -15.416 1.00 64.12 95 ALA A CA 1
ATOM 741 C C . ALA A 1 95 ? 10.051 -5.117 -16.666 1.00 64.12 95 ALA A C 1
ATOM 743 O O . ALA A 1 95 ? 10.035 -5.620 -17.787 1.00 64.12 95 ALA A O 1
ATOM 744 N N . LEU A 1 96 ? 9.969 -3.795 -16.451 1.00 80.12 96 LEU A N 1
ATOM 745 C CA . LEU A 1 96 ? 9.692 -2.824 -17.510 1.00 80.12 96 LEU A CA 1
ATOM 746 C C . LEU A 1 96 ? 10.820 -2.871 -18.520 1.00 80.12 96 LEU A C 1
ATOM 748 O O . LEU A 1 96 ? 10.645 -2.481 -19.661 1.00 80.12 96 LEU A O 1
ATOM 752 N N . VAL A 1 97 ? 11.974 -3.342 -18.048 1.00 84.75 97 VAL A N 1
ATOM 753 C CA . VAL A 1 97 ? 13.173 -3.643 -18.785 1.00 84.75 97 VAL A CA 1
ATOM 754 C C . VAL A 1 97 ? 13.568 -5.076 -18.436 1.00 84.75 97 VAL A C 1
ATOM 756 O O . VAL A 1 97 ? 13.917 -5.363 -17.292 1.00 84.75 97 VAL A O 1
ATOM 759 N N . GLN A 1 98 ? 13.531 -5.971 -19.415 1.00 90.12 98 GLN A N 1
ATOM 760 C CA . GLN A 1 98 ? 14.073 -7.323 -19.301 1.00 90.12 98 GLN A CA 1
ATOM 761 C C . GLN A 1 98 ? 15.302 -7.439 -20.190 1.00 90.12 98 GLN A C 1
ATOM 763 O O . GLN A 1 98 ? 15.267 -7.103 -21.373 1.00 90.12 98 GL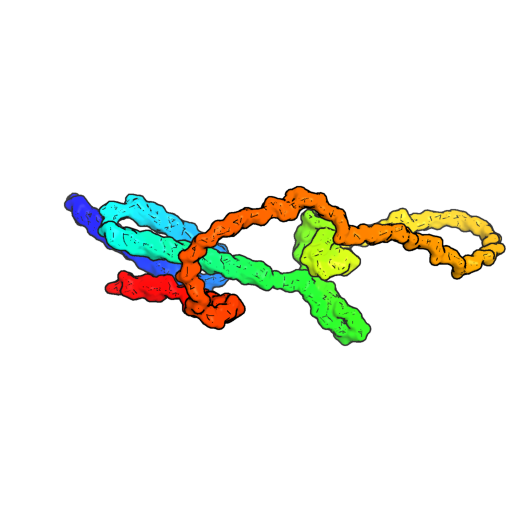N A O 1
ATOM 768 N N . THR A 1 99 ? 16.401 -7.939 -19.635 1.00 89.69 99 THR A N 1
ATOM 769 C CA . THR A 1 99 ? 17.562 -8.315 -20.443 1.00 89.69 99 THR A CA 1
ATOM 770 C C . THR A 1 99 ? 17.341 -9.738 -20.926 1.00 89.69 99 THR A C 1
ATOM 772 O O . THR A 1 99 ? 17.558 -10.690 -20.178 1.00 89.69 99 THR A O 1
ATOM 775 N N . LEU A 1 100 ? 16.880 -9.891 -22.165 1.00 88.19 100 LEU A N 1
ATOM 776 C CA . LEU A 1 100 ? 16.698 -11.209 -22.756 1.00 88.19 100 LEU A CA 1
ATOM 777 C C . LEU A 1 100 ? 18.072 -11.752 -23.185 1.00 88.19 100 LEU A C 1
ATOM 779 O O . LEU A 1 100 ? 18.797 -11.065 -23.923 1.00 88.19 100 LEU A O 1
ATOM 783 N N . PRO A 1 101 ? 18.462 -12.965 -22.745 1.00 86.56 101 PRO A N 1
ATOM 784 C CA . PRO A 1 101 ? 19.673 -13.600 -23.238 1.00 86.56 101 PRO A CA 1
ATOM 785 C C . PRO A 1 101 ? 19.528 -13.826 -24.746 1.00 86.56 101 PRO A C 1
ATOM 787 O O . PRO A 1 101 ? 18.611 -14.500 -25.209 1.00 86.56 101 PRO A O 1
ATOM 790 N N . SER A 1 102 ? 20.427 -13.221 -25.523 1.00 87.31 102 SER A N 1
ATOM 791 C CA . SER A 1 102 ? 20.490 -13.456 -26.964 1.00 87.31 102 SER A CA 1
ATOM 792 C C . SER A 1 102 ? 21.004 -14.875 -27.193 1.00 87.31 102 SER A C 1
ATOM 794 O O . SER A 1 102 ? 22.045 -15.246 -26.656 1.00 87.31 102 SER A O 1
ATOM 796 N N . THR A 1 103 ? 20.302 -15.683 -27.985 1.00 86.19 103 THR A N 1
ATOM 797 C CA . THR A 1 103 ? 20.670 -17.084 -28.265 1.00 86.19 103 THR A CA 1
ATOM 798 C C . THR A 1 103 ? 21.904 -17.232 -29.172 1.00 86.19 103 THR A C 1
ATOM 800 O O . THR A 1 103 ? 22.243 -18.341 -29.576 1.00 86.19 103 THR A O 1
ATOM 803 N N . GLY A 1 104 ? 22.601 -16.137 -29.495 1.00 89.06 104 GLY A N 1
ATOM 804 C CA . GLY A 1 104 ? 23.803 -16.119 -30.330 1.00 89.06 104 GLY A CA 1
ATOM 805 C C . GLY A 1 104 ? 24.932 -15.266 -29.748 1.00 89.06 104 GLY A C 1
ATOM 806 O O . GLY A 1 104 ? 24.765 -14.577 -28.743 1.00 89.06 104 GLY A O 1
ATOM 807 N N . ARG A 1 105 ? 26.105 -15.282 -30.404 1.00 83.94 105 ARG A N 1
ATOM 808 C CA . ARG A 1 105 ? 27.214 -14.361 -30.092 1.00 83.94 105 ARG A CA 1
ATOM 809 C C . ARG A 1 105 ? 26.778 -12.930 -30.418 1.00 83.94 105 ARG A C 1
ATOM 811 O O . ARG A 1 105 ? 26.869 -12.498 -31.562 1.00 83.94 105 ARG A O 1
ATOM 818 N N . GLY A 1 106 ? 26.284 -12.208 -29.420 1.00 86.69 106 GLY A N 1
ATOM 819 C CA . GLY A 1 106 ? 25.825 -10.833 -29.565 1.00 86.69 106 GLY A CA 1
ATOM 820 C C . GLY A 1 106 ? 25.566 -10.170 -28.217 1.00 86.69 106 GLY A C 1
ATOM 821 O O . GLY A 1 106 ? 25.461 -10.834 -27.186 1.00 86.69 106 GLY A O 1
ATOM 822 N N . ARG A 1 107 ? 25.474 -8.838 -28.224 1.00 85.00 107 ARG A N 1
ATOM 823 C CA . ARG A 1 107 ? 25.115 -8.049 -27.041 1.00 85.00 107 ARG A CA 1
ATOM 824 C C . ARG A 1 107 ? 23.694 -8.433 -26.579 1.00 85.00 107 ARG A C 1
ATOM 826 O O . ARG A 1 107 ? 22.824 -8.567 -27.442 1.00 85.00 107 ARG A O 1
ATOM 833 N N . PRO A 1 108 ? 23.434 -8.594 -25.266 1.00 90.44 108 PRO A N 1
ATOM 834 C CA . PRO A 1 108 ? 22.096 -8.888 -24.755 1.00 90.44 108 PRO A CA 1
ATOM 835 C C . PRO A 1 108 ? 21.070 -7.859 -25.233 1.00 90.44 108 PRO A C 1
ATOM 837 O O . PRO A 1 108 ? 21.364 -6.658 -25.269 1.00 90.44 108 PRO A O 1
ATOM 840 N N . ARG A 1 109 ? 19.875 -8.328 -25.604 1.00 91.25 109 ARG A N 1
ATOM 841 C CA . ARG A 1 109 ? 18.802 -7.447 -26.066 1.00 91.25 109 ARG A CA 1
ATOM 842 C C . ARG A 1 109 ? 18.004 -6.965 -24.864 1.00 91.25 109 ARG A C 1
ATOM 844 O O . ARG A 1 109 ? 17.623 -7.750 -24.002 1.00 91.25 109 ARG A O 1
ATOM 851 N N . ILE A 1 110 ? 17.759 -5.664 -24.828 1.00 94.31 110 ILE A N 1
ATOM 852 C CA . ILE A 1 110 ? 16.919 -5.037 -23.816 1.00 94.31 110 ILE A CA 1
ATOM 853 C C . ILE A 1 110 ? 15.491 -5.016 -24.365 1.00 94.31 110 ILE A C 1
ATOM 855 O O . ILE A 1 110 ? 15.235 -4.341 -25.360 1.00 94.31 110 ILE A O 1
ATOM 859 N N . TYR A 1 111 ? 14.593 -5.773 -23.744 1.00 95.12 111 TYR A N 1
ATOM 860 C CA . TYR A 1 111 ? 13.156 -5.739 -23.998 1.00 95.12 111 TYR A CA 1
ATOM 861 C C . TYR A 1 111 ? 12.511 -4.728 -23.055 1.00 95.12 111 TYR A C 1
ATOM 863 O O . TYR A 1 111 ? 12.813 -4.742 -21.862 1.00 95.12 111 TYR A O 1
ATOM 871 N N . ILE A 1 112 ? 11.656 -3.853 -23.580 1.00 95.75 112 ILE A N 1
ATOM 872 C CA . ILE A 1 112 ? 10.916 -2.871 -22.786 1.00 95.75 112 ILE A CA 1
ATOM 873 C C . ILE A 1 112 ? 9.423 -3.121 -22.996 1.00 95.75 112 ILE A C 1
ATOM 875 O O . ILE A 1 112 ? 9.011 -3.365 -24.124 1.00 95.75 112 ILE A O 1
ATOM 879 N N . ASP A 1 113 ? 8.622 -3.073 -21.931 1.00 94.56 113 ASP A N 1
ATOM 880 C CA . ASP A 1 113 ? 7.171 -3.278 -22.023 1.00 94.56 113 ASP A CA 1
ATOM 881 C C . ASP A 1 113 ? 6.515 -2.245 -22.978 1.00 94.56 113 ASP A C 1
ATOM 883 O O . ASP A 1 113 ? 6.655 -1.032 -22.757 1.00 94.56 113 ASP A O 1
ATOM 887 N N . PRO A 1 114 ? 5.814 -2.691 -24.044 1.00 96.00 114 PRO A N 1
ATOM 888 C CA . PRO A 1 114 ? 5.203 -1.800 -25.026 1.00 96.00 114 PRO A CA 1
ATOM 889 C C . PRO A 1 114 ? 4.075 -0.934 -24.452 1.00 96.00 114 PRO A C 1
ATOM 891 O O . PRO A 1 114 ? 3.928 0.211 -24.888 1.00 96.00 114 PRO A O 1
ATOM 894 N N . ASP A 1 115 ? 3.295 -1.424 -23.487 1.00 92.88 115 ASP A N 1
ATOM 895 C CA . ASP A 1 115 ? 2.166 -0.664 -22.936 1.00 92.88 115 ASP A CA 1
ATOM 896 C C . ASP A 1 115 ? 2.662 0.450 -22.013 1.00 92.88 115 ASP A C 1
ATOM 898 O O . ASP A 1 115 ? 2.201 1.594 -22.102 1.00 92.88 115 ASP A O 1
ATOM 902 N N . PHE A 1 116 ? 3.704 0.164 -21.227 1.00 92.75 116 PHE A N 1
ATOM 903 C CA . PHE A 1 116 ? 4.435 1.199 -20.501 1.00 92.75 116 PHE A CA 1
ATOM 904 C C . PHE A 1 116 ? 5.050 2.232 -21.453 1.00 92.75 116 PHE A C 1
ATOM 906 O O . PHE A 1 116 ? 4.950 3.432 -21.193 1.00 92.75 116 PHE A O 1
ATOM 913 N N . LEU A 1 117 ? 5.683 1.798 -22.552 1.00 95.69 117 LEU A N 1
ATOM 914 C CA . LEU A 1 117 ? 6.295 2.720 -23.514 1.00 95.69 117 LEU A CA 1
ATOM 915 C C . LEU A 1 117 ? 5.272 3.640 -24.178 1.00 95.69 117 LEU A C 1
ATOM 917 O O . LEU A 1 117 ? 5.577 4.821 -24.335 1.00 95.69 117 LEU A O 1
ATOM 921 N N . ARG A 1 118 ? 4.080 3.139 -24.531 1.00 96.00 118 ARG A N 1
ATOM 922 C CA . ARG A 1 118 ? 2.979 3.964 -25.063 1.00 96.00 118 ARG A CA 1
ATOM 923 C C . ARG A 1 118 ? 2.578 5.039 -24.062 1.00 96.00 118 ARG A C 1
ATOM 925 O O . ARG A 1 118 ? 2.687 6.224 -24.359 1.00 96.00 118 ARG A O 1
ATOM 932 N N . TRP A 1 119 ? 2.222 4.618 -22.848 1.00 93.38 119 TRP A N 1
ATOM 933 C CA . TRP A 1 119 ? 1.821 5.528 -21.776 1.00 93.38 119 TRP A CA 1
ATOM 934 C C . TRP A 1 119 ? 2.902 6.572 -21.457 1.00 93.38 119 TRP A C 1
ATOM 936 O O . TRP A 1 119 ? 2.615 7.759 -21.299 1.00 93.38 119 TRP A O 1
ATOM 946 N N . ALA A 1 120 ? 4.164 6.146 -21.377 1.00 94.06 120 ALA A N 1
ATOM 947 C CA . ALA A 1 120 ? 5.270 7.029 -21.037 1.00 94.06 120 ALA A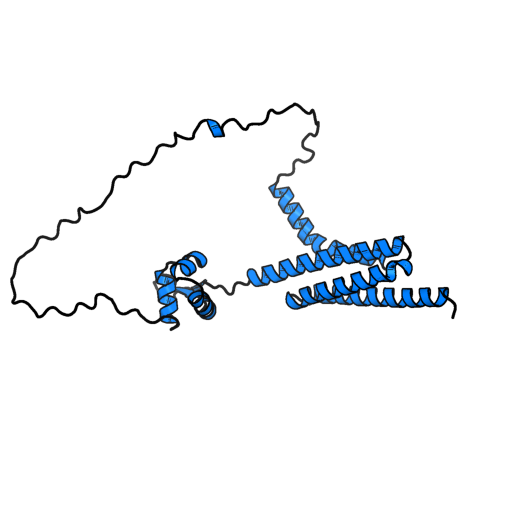 CA 1
ATOM 948 C C . ALA A 1 120 ? 5.581 8.021 -22.165 1.00 94.06 120 ALA A C 1
ATOM 950 O O . ALA A 1 120 ? 5.916 9.170 -21.873 1.00 94.06 120 ALA A O 1
ATOM 951 N N . TYR A 1 121 ? 5.479 7.597 -23.429 1.00 96.44 121 TYR A N 1
ATOM 952 C CA . TYR A 1 121 ? 5.729 8.444 -24.596 1.00 96.44 121 TYR A CA 1
ATOM 953 C C . TYR A 1 121 ? 4.693 9.565 -24.734 1.00 96.44 121 TYR A C 1
ATOM 955 O O . TYR A 1 121 ? 5.066 10.684 -25.083 1.00 96.44 121 TYR A O 1
ATOM 963 N N . ASP A 1 122 ? 3.439 9.306 -24.355 1.00 92.81 122 ASP A N 1
ATOM 964 C CA . ASP A 1 122 ? 2.373 10.318 -24.351 1.00 92.81 122 ASP A CA 1
ATOM 965 C C . ASP A 1 122 ? 2.618 11.442 -23.327 1.00 92.81 122 ASP A C 1
ATOM 967 O O . ASP A 1 122 ? 2.143 12.564 -23.497 1.00 92.81 122 ASP A O 1
ATOM 971 N N . GLN A 1 123 ? 3.366 11.163 -22.254 1.00 87.31 123 GLN A N 1
ATOM 972 C CA . GLN A 1 123 ? 3.525 12.085 -21.121 1.00 87.31 123 GLN A CA 1
ATOM 973 C C . GLN A 1 123 ? 4.936 12.654 -20.965 1.00 87.31 123 GLN A C 1
ATOM 975 O O . GLN A 1 123 ? 5.136 13.646 -20.258 1.00 87.31 123 GLN A O 1
ATOM 980 N N . ARG A 1 124 ? 5.953 12.004 -21.539 1.00 92.19 124 ARG A N 1
ATOM 981 C CA . ARG A 1 124 ? 7.363 12.298 -21.256 1.00 92.19 124 ARG A CA 1
ATOM 982 C C . ARG A 1 124 ? 8.208 12.240 -22.520 1.00 92.19 124 ARG A C 1
ATOM 984 O O . ARG A 1 124 ? 8.010 11.422 -23.407 1.00 92.19 124 ARG A O 1
ATOM 991 N N . SER A 1 125 ? 9.251 13.068 -22.555 1.00 95.56 125 SER A N 1
ATOM 992 C CA . SER A 1 125 ? 10.252 13.002 -23.621 1.00 95.56 125 SER A CA 1
ATOM 993 C C . SER A 1 125 ? 11.073 11.708 -23.553 1.00 95.56 125 SER A C 1
ATOM 995 O O . SER A 1 125 ? 11.329 11.167 -22.474 1.00 95.56 125 SER A O 1
ATOM 997 N N . THR A 1 126 ? 11.588 11.251 -24.698 1.00 95.56 126 THR A N 1
ATOM 998 C CA . THR A 1 126 ? 12.433 10.042 -24.795 1.00 95.56 126 THR A CA 1
ATOM 999 C C . THR A 1 126 ? 13.666 10.087 -23.884 1.00 95.56 126 THR A C 1
ATOM 1001 O O . THR A 1 126 ? 14.070 9.062 -23.340 1.00 95.56 126 THR A O 1
ATOM 1004 N N . ALA A 1 127 ? 14.239 11.274 -23.651 1.00 93.88 127 ALA A N 1
ATOM 1005 C CA . ALA A 1 127 ? 15.352 11.474 -22.721 1.00 93.88 127 ALA A CA 1
ATOM 1006 C C . ALA A 1 127 ? 14.947 11.304 -21.244 1.00 93.88 127 ALA A C 1
ATOM 1008 O O . ALA A 1 127 ? 15.748 10.844 -20.429 1.00 93.88 127 ALA A O 1
ATOM 1009 N N . SER A 1 128 ? 13.715 11.674 -20.889 1.00 90.12 128 SER A N 1
ATOM 1010 C CA . SER A 1 128 ? 13.168 11.460 -19.545 1.00 90.12 128 SER A CA 1
ATOM 1011 C C . SER A 1 128 ? 12.898 9.973 -19.305 1.00 90.12 128 SER A C 1
ATOM 1013 O O . SER A 1 128 ? 13.323 9.421 -18.288 1.00 90.12 128 SER A O 1
ATOM 1015 N N . ILE A 1 129 ? 12.305 9.296 -20.295 1.00 91.69 129 ILE A N 1
ATOM 1016 C CA . ILE A 1 129 ? 12.056 7.847 -20.268 1.00 91.69 129 ILE A CA 1
ATOM 1017 C C . ILE A 1 129 ? 13.376 7.075 -20.131 1.00 91.69 129 ILE A C 1
ATOM 1019 O O . ILE A 1 129 ? 13.489 6.189 -19.286 1.00 91.69 129 ILE A O 1
ATOM 1023 N N . SER A 1 130 ? 14.411 7.450 -20.892 1.00 95.12 130 SER A N 1
ATOM 1024 C CA . SER A 1 130 ? 15.716 6.778 -20.833 1.00 95.12 130 SER A CA 1
ATOM 1025 C C . SER A 1 130 ? 16.377 6.899 -19.455 1.00 95.12 130 SER A C 1
ATOM 1027 O O . SER A 1 130 ? 16.945 5.930 -18.956 1.00 95.12 130 SER A O 1
ATOM 1029 N N . ARG A 1 131 ? 16.279 8.074 -18.812 1.00 91.19 131 ARG A N 1
ATOM 1030 C CA . ARG A 1 131 ? 16.784 8.293 -17.445 1.00 91.19 131 ARG A CA 1
ATOM 1031 C C . ARG A 1 131 ? 16.014 7.462 -16.420 1.00 91.19 131 ARG A C 1
ATOM 1033 O O . ARG A 1 131 ? 16.640 6.852 -15.560 1.00 91.19 131 ARG A O 1
ATOM 1040 N N . PHE A 1 132 ? 14.686 7.408 -16.537 1.00 88.88 132 PHE A N 1
ATOM 1041 C CA . PHE A 1 132 ? 13.828 6.632 -15.638 1.00 88.88 132 PHE A CA 1
ATOM 1042 C C . PHE A 1 132 ? 14.120 5.127 -15.711 1.00 88.88 132 PHE A C 1
ATOM 1044 O O . PHE A 1 132 ? 14.270 4.475 -14.680 1.00 88.88 132 PHE A O 1
ATOM 1051 N N . LEU A 1 133 ? 14.264 4.592 -16.925 1.00 91.69 133 LEU A N 1
ATOM 1052 C CA . LEU A 1 133 ? 14.557 3.177 -17.167 1.00 91.69 133 LEU A CA 1
ATOM 1053 C C . LEU A 1 133 ? 16.043 2.815 -16.997 1.00 91.69 133 LEU A C 1
ATOM 1055 O O . LEU A 1 133 ? 16.389 1.640 -17.057 1.00 91.69 133 LEU A O 1
ATOM 1059 N N . ARG A 1 134 ? 16.926 3.808 -16.803 1.00 92.94 134 ARG A N 1
ATOM 1060 C CA . ARG A 1 134 ? 18.394 3.649 -16.770 1.00 92.94 134 ARG A CA 1
ATOM 1061 C C . ARG A 1 134 ? 18.960 2.932 -18.009 1.00 92.94 134 ARG A C 1
ATOM 1063 O O . ARG A 1 134 ? 19.923 2.176 -17.913 1.00 92.94 134 ARG A O 1
ATOM 1070 N N . VAL A 1 135 ? 18.392 3.200 -19.186 1.00 94.88 135 VAL A N 1
ATOM 1071 C CA . VAL A 1 135 ? 18.864 2.681 -20.485 1.00 94.88 135 VAL A CA 1
ATOM 1072 C C . VAL A 1 135 ? 19.278 3.828 -21.412 1.00 94.88 135 VAL A C 1
ATOM 1074 O O . VAL A 1 135 ? 18.918 4.985 -21.199 1.00 94.88 135 VAL A O 1
ATOM 1077 N N . GLY A 1 136 ? 20.046 3.532 -22.463 1.00 94.75 136 GLY A N 1
ATOM 1078 C CA . GLY A 1 136 ? 20.448 4.541 -23.447 1.00 94.75 136 GLY A CA 1
ATOM 1079 C C . GLY A 1 136 ? 19.255 5.112 -24.225 1.00 94.75 136 GLY A C 1
ATOM 1080 O O . GLY A 1 136 ? 18.305 4.393 -24.534 1.00 94.75 136 GLY A O 1
ATOM 1081 N N . ARG A 1 137 ? 19.315 6.399 -24.607 1.00 96.19 137 ARG A N 1
ATOM 1082 C CA . ARG A 1 137 ? 18.263 7.054 -25.420 1.00 96.19 137 ARG A CA 1
ATOM 1083 C C . ARG A 1 137 ? 18.001 6.312 -26.732 1.00 96.19 137 ARG A C 1
ATOM 1085 O O . ARG A 1 137 ? 16.850 6.157 -27.126 1.00 96.19 137 ARG A O 1
ATOM 1092 N N . THR A 1 138 ? 19.060 5.821 -27.375 1.00 95.44 138 THR A N 1
ATOM 1093 C CA . THR A 1 138 ? 18.979 5.033 -28.612 1.00 95.44 138 THR A CA 1
ATOM 1094 C C . THR A 1 138 ? 18.219 3.725 -28.402 1.00 95.44 138 THR A C 1
ATOM 1096 O O . THR A 1 138 ? 17.423 3.352 -29.252 1.00 95.44 138 THR A O 1
ATOM 1099 N N . THR A 1 139 ? 18.387 3.063 -27.250 1.00 95.81 139 THR A N 1
ATOM 1100 C CA . THR A 1 139 ? 17.634 1.847 -26.903 1.00 95.81 139 THR A CA 1
ATOM 1101 C C . THR A 1 139 ? 16.140 2.134 -26.800 1.00 95.81 139 THR A C 1
ATOM 1103 O O . THR A 1 139 ? 15.348 1.419 -27.404 1.00 95.81 139 THR A O 1
ATOM 1106 N N . VAL A 1 140 ? 15.753 3.209 -26.100 1.00 96.50 140 VAL A N 1
ATOM 1107 C CA . VAL A 1 140 ? 14.341 3.623 -25.994 1.00 96.50 140 VAL A CA 1
ATOM 1108 C C . VAL A 1 140 ? 13.770 3.972 -27.366 1.00 96.50 140 VAL A C 1
ATOM 1110 O O . VAL A 1 140 ? 12.679 3.528 -27.702 1.00 96.50 140 VAL A O 1
ATOM 1113 N N . ARG A 1 141 ? 14.513 4.732 -28.186 1.00 96.69 141 ARG A N 1
ATOM 1114 C CA . ARG A 1 141 ? 14.090 5.087 -29.550 1.00 96.69 141 ARG A CA 1
ATOM 1115 C C . ARG A 1 141 ? 13.876 3.840 -30.408 1.00 96.69 141 ARG A C 1
ATOM 1117 O O . ARG A 1 141 ? 12.847 3.739 -31.062 1.00 96.69 141 ARG A O 1
ATOM 1124 N N . ASN A 1 142 ? 14.809 2.893 -30.379 1.00 95.88 142 ASN A N 1
ATOM 1125 C CA . ASN A 1 142 ? 14.699 1.652 -31.143 1.00 95.88 142 ASN A CA 1
ATOM 1126 C C . ASN A 1 142 ? 13.510 0.806 -30.678 1.00 95.88 142 ASN A C 1
ATOM 1128 O O . ASN A 1 142 ? 12.793 0.295 -31.526 1.00 95.88 142 ASN A O 1
ATOM 1132 N N . ALA A 1 143 ? 13.257 0.719 -29.368 1.00 96.62 143 ALA A N 1
ATOM 1133 C CA . ALA A 1 143 ? 12.086 0.020 -28.838 1.00 96.62 143 ALA A CA 1
ATOM 1134 C C . ALA A 1 143 ? 10.768 0.694 -29.267 1.00 96.62 143 ALA A C 1
ATOM 1136 O O . ALA A 1 143 ? 9.838 0.017 -29.693 1.00 96.62 143 ALA A O 1
ATOM 1137 N N . LEU A 1 144 ? 10.695 2.031 -29.237 1.00 96.81 144 LEU A N 1
ATOM 1138 C CA . LEU A 1 144 ? 9.524 2.777 -29.721 1.00 96.81 144 LEU A CA 1
ATOM 1139 C C . LEU A 1 144 ? 9.252 2.539 -31.214 1.00 96.81 144 LEU A C 1
ATOM 1141 O O . LEU A 1 144 ? 8.092 2.416 -31.605 1.00 96.81 144 LEU A O 1
ATOM 1145 N N . LEU A 1 145 ? 10.304 2.473 -32.036 1.00 96.69 145 LEU A N 1
ATOM 1146 C CA . LEU A 1 145 ? 10.195 2.151 -33.462 1.00 96.69 145 LEU A CA 1
ATOM 1147 C C . LEU A 1 145 ? 9.797 0.683 -33.679 1.00 96.69 145 LEU A C 1
ATOM 1149 O O . LEU A 1 145 ? 8.920 0.401 -34.488 1.00 96.69 145 LEU A O 1
ATOM 1153 N N . GLU A 1 146 ? 10.407 -0.244 -32.939 1.00 96.62 146 GLU A N 1
ATOM 1154 C CA . GLU A 1 146 ? 10.138 -1.684 -33.026 1.00 96.62 146 GLU A CA 1
ATOM 1155 C C . GLU A 1 146 ? 8.686 -2.030 -32.674 1.00 96.62 146 GLU A C 1
ATOM 1157 O O . GLU A 1 146 ? 8.063 -2.843 -33.353 1.00 96.62 146 GLU A O 1
ATOM 1162 N N . HIS A 1 147 ? 8.124 -1.383 -31.652 1.00 97.25 147 HIS A N 1
ATOM 1163 C CA . HIS A 1 147 ? 6.727 -1.568 -31.253 1.00 97.25 147 HIS A CA 1
ATOM 1164 C C . HIS A 1 147 ? 5.729 -0.744 -32.087 1.00 97.25 147 HIS A C 1
ATOM 1166 O O . HIS A 1 147 ? 4.528 -0.793 -31.815 1.00 97.25 147 HIS A O 1
ATOM 1172 N N . GLY A 1 148 ? 6.196 0.029 -33.078 1.00 96.88 148 GLY A N 1
ATOM 1173 C CA . GLY A 1 148 ? 5.344 0.874 -33.923 1.00 96.88 148 GLY A CA 1
ATOM 1174 C C . GLY A 1 148 ? 4.665 2.030 -33.179 1.00 96.88 148 GLY A C 1
ATOM 1175 O O . GLY A 1 148 ? 3.622 2.507 -33.615 1.00 96.88 148 GLY A O 1
ATOM 1176 N N . ILE A 1 149 ? 5.225 2.458 -32.043 1.00 97.06 149 ILE A N 1
ATOM 1177 C CA . ILE A 1 149 ? 4.703 3.561 -31.218 1.00 97.06 149 ILE A CA 1
ATOM 1178 C C . ILE A 1 149 ? 5.165 4.907 -31.787 1.00 97.06 149 ILE A C 1
ATOM 1180 O O . ILE A 1 149 ? 4.404 5.870 -31.815 1.00 97.06 149 ILE A O 1
ATOM 1184 N N . ALA A 1 150 ? 6.410 4.972 -32.266 1.00 96.31 150 ALA A N 1
ATOM 1185 C CA . ALA A 1 150 ? 6.962 6.144 -32.934 1.00 96.31 150 ALA A CA 1
ATOM 1186 C C . ALA A 1 150 ? 7.182 5.869 -34.425 1.00 96.31 150 ALA A C 1
ATOM 1188 O O . ALA A 1 150 ? 7.513 4.752 -34.821 1.00 96.31 150 ALA A O 1
ATOM 1189 N N . GLN A 1 151 ? 7.053 6.908 -35.249 1.00 94.94 151 GLN A N 1
ATOM 1190 C CA . GLN A 1 151 ? 7.418 6.843 -36.663 1.00 94.94 151 GLN A CA 1
ATOM 1191 C C . GLN A 1 151 ? 8.904 7.194 -36.851 1.00 94.94 151 GLN A C 1
ATOM 1193 O O . GLN A 1 151 ? 9.425 8.062 -36.136 1.00 94.94 151 GLN A O 1
ATOM 1198 N N . PRO A 1 152 ? 9.612 6.552 -37.800 1.00 92.88 152 PRO A N 1
ATOM 1199 C CA . PRO A 1 152 ? 10.942 6.988 -38.204 1.00 92.88 152 PRO A CA 1
ATOM 1200 C C . PRO A 1 152 ? 10.895 8.452 -38.651 1.00 92.88 152 PRO A C 1
ATOM 1202 O O . PRO A 1 152 ? 10.148 8.804 -39.556 1.00 92.88 152 PRO A O 1
ATOM 1205 N N . GLN A 1 153 ? 11.678 9.318 -38.006 1.00 85.81 153 GLN A N 1
ATOM 1206 C CA . GLN A 1 153 ? 11.847 10.687 -38.489 1.00 85.81 153 GLN A CA 1
ATOM 1207 C C . GLN A 1 153 ? 12.645 10.650 -39.789 1.00 85.81 153 GLN A C 1
ATOM 1209 O O . GLN A 1 153 ? 13.732 10.066 -39.821 1.00 85.81 153 GLN A O 1
ATOM 1214 N N . GLU A 1 154 ? 12.123 11.285 -40.833 1.00 82.56 154 GLU A N 1
ATOM 1215 C CA . GLU A 1 154 ? 12.892 11.541 -42.045 1.00 82.56 154 GLU A CA 1
ATOM 1216 C C . GLU A 1 154 ? 14.123 12.379 -41.692 1.00 82.56 154 GLU A C 1
ATOM 1218 O O . GLU A 1 154 ? 14.059 13.289 -40.860 1.00 82.56 154 GLU A O 1
ATOM 1223 N N . SER A 1 155 ? 15.267 12.035 -42.286 1.00 77.56 155 SER A N 1
ATOM 1224 C CA . SER A 1 155 ? 16.477 12.829 -42.106 1.00 77.56 155 SER A CA 1
ATOM 1225 C C . SER A 1 155 ? 16.192 14.250 -42.601 1.00 77.56 155 SER A C 1
ATOM 1227 O O . SER A 1 155 ? 15.875 14.408 -43.780 1.00 77.56 155 SER A O 1
ATOM 1229 N N . PRO A 1 156 ? 16.334 15.296 -41.763 1.00 76.94 156 PRO A N 1
ATOM 1230 C CA . PRO A 1 156 ? 16.202 16.676 -42.231 1.00 76.94 156 PRO A CA 1
ATOM 1231 C C . PRO A 1 156 ? 17.319 17.046 -43.220 1.00 76.94 156 PRO A C 1
ATOM 1233 O O . PRO A 1 156 ? 17.238 18.066 -43.893 1.00 76.94 156 PRO A O 1
ATOM 1236 N N . PHE A 1 157 ? 18.346 16.196 -43.323 1.00 78.19 157 PHE A N 1
ATOM 1237 C CA . PHE A 1 157 ? 19.416 16.261 -44.306 1.00 78.19 157 PHE A CA 1
ATOM 1238 C C . PHE A 1 157 ? 19.194 15.254 -45.433 1.00 78.19 157 PHE A C 1
ATOM 1240 O O . PHE A 1 157 ? 20.150 14.611 -45.861 1.00 78.19 157 PHE A O 1
ATOM 1247 N N . GLN A 1 158 ? 17.959 15.068 -45.913 1.00 70.12 158 GLN A N 1
ATOM 1248 C CA . GLN A 1 158 ? 17.802 14.583 -47.283 1.00 70.12 158 GLN A CA 1
ATOM 1249 C C . GLN A 1 158 ? 18.560 15.583 -48.152 1.00 70.12 158 GLN A C 1
ATOM 1251 O O . GLN A 1 158 ? 18.088 16.693 -48.395 1.00 70.12 158 GLN A O 1
ATOM 1256 N N . GLN A 1 159 ? 19.803 15.235 -48.488 1.00 68.94 159 GLN A N 1
ATOM 1257 C CA . GLN A 1 159 ? 20.613 15.995 -49.411 1.00 68.94 159 GLN A CA 1
ATOM 1258 C C . GLN A 1 159 ? 19.769 16.051 -50.674 1.00 68.94 159 GLN A C 1
ATOM 1260 O O . GLN A 1 159 ? 19.546 15.037 -51.327 1.00 68.94 159 GLN A O 1
ATOM 1265 N N . VAL A 1 160 ? 19.206 17.226 -50.948 1.00 72.44 160 VAL A N 1
ATOM 1266 C CA . VAL A 1 160 ? 18.720 17.548 -52.279 1.00 72.44 160 VAL A CA 1
ATOM 1267 C C . VAL A 1 160 ? 19.952 17.358 -53.136 1.00 72.44 160 VAL A C 1
ATOM 1269 O O . VAL A 1 160 ? 20.873 18.161 -52.996 1.00 72.44 160 VAL A O 1
ATOM 1272 N N . ASP A 1 161 ? 20.009 16.253 -53.886 1.00 71.38 161 ASP A N 1
ATOM 1273 C CA . ASP A 1 161 ? 21.131 15.935 -54.761 1.00 71.38 161 ASP A CA 1
ATOM 1274 C C . ASP A 1 161 ? 21.475 17.217 -55.525 1.00 71.38 161 ASP A C 1
ATOM 1276 O O . ASP A 1 161 ? 20.660 17.679 -56.338 1.00 71.38 161 ASP A O 1
ATOM 1280 N N . PRO A 1 162 ? 22.612 17.875 -55.220 1.00 72.94 162 PRO A N 1
ATOM 1281 C CA . PRO A 1 162 ? 22.993 19.045 -55.976 1.00 72.94 162 PRO A CA 1
ATOM 1282 C C . PRO A 1 162 ? 23.186 18.571 -57.421 1.00 72.94 162 PRO A C 1
ATOM 1284 O O . PRO A 1 162 ? 23.804 17.521 -57.631 1.00 72.94 162 PRO A O 1
ATOM 1287 N N . PRO A 1 163 ? 22.644 19.288 -58.424 1.00 69.56 163 PRO A N 1
ATOM 1288 C CA . PRO A 1 163 ? 22.842 18.921 -59.818 1.00 69.56 163 PRO A CA 1
ATOM 1289 C C . PRO A 1 163 ? 24.343 18.783 -60.056 1.00 69.56 163 PRO A C 1
ATOM 1291 O O . PRO A 1 163 ? 25.095 19.723 -59.798 1.00 69.56 163 PRO A O 1
ATOM 1294 N N . SER A 1 164 ? 24.757 17.582 -60.462 1.00 67.81 164 SER A N 1
ATOM 1295 C CA . SER A 1 164 ? 26.153 17.160 -60.537 1.00 67.81 164 SER A CA 1
ATOM 1296 C C . SER A 1 164 ? 27.024 18.241 -61.189 1.00 67.81 164 SER A C 1
ATOM 1298 O O . SER A 1 164 ? 26.839 18.520 -62.377 1.00 67.81 164 SER A O 1
ATOM 1300 N N . PRO A 1 165 ? 27.970 18.866 -60.465 1.00 69.00 165 PRO A N 1
ATOM 1301 C CA . PRO A 1 165 ? 28.986 19.671 -61.116 1.00 69.00 165 PRO A CA 1
ATOM 1302 C C . PRO A 1 165 ? 29.948 18.746 -61.884 1.00 69.00 165 PRO A C 1
ATOM 1304 O O . PRO A 1 165 ? 30.183 17.608 -61.463 1.00 69.00 165 PRO A O 1
ATOM 1307 N N . PRO A 1 166 ? 30.481 19.195 -63.034 1.00 60.72 166 PRO A N 1
ATOM 1308 C CA . PRO A 1 166 ? 31.412 18.406 -63.828 1.00 60.72 166 PRO A CA 1
ATOM 1309 C C . PRO A 1 166 ? 32.676 18.092 -63.021 1.00 60.72 166 PRO A C 1
ATOM 1311 O O . PRO A 1 166 ? 33.162 18.920 -62.255 1.00 60.72 166 PRO A O 1
ATOM 1314 N N . ALA A 1 167 ? 33.170 16.871 -63.211 1.00 60.84 167 ALA A N 1
ATOM 1315 C CA . ALA A 1 167 ? 34.314 16.294 -62.526 1.00 60.84 167 ALA A CA 1
ATOM 1316 C C . ALA A 1 167 ? 35.532 17.232 -62.500 1.00 60.84 167 ALA A C 1
ATOM 1318 O O . ALA A 1 167 ? 36.109 17.531 -63.545 1.00 60.84 167 ALA A O 1
ATOM 1319 N N . SER A 1 168 ? 35.954 17.601 -61.293 1.00 56.06 168 SER A N 1
ATOM 1320 C CA . SER A 1 168 ? 37.281 18.147 -61.028 1.00 56.06 168 SER A CA 1
ATOM 1321 C C . SER A 1 168 ? 37.953 17.259 -59.988 1.00 56.06 168 SER A C 1
ATOM 1323 O O . SER A 1 168 ? 37.541 17.198 -58.834 1.00 56.06 168 SER A O 1
ATOM 1325 N N . THR A 1 169 ? 38.946 16.512 -60.455 1.00 58.72 169 THR A N 1
ATOM 1326 C CA . THR A 1 169 ? 39.946 15.782 -59.676 1.00 58.72 169 THR A CA 1
ATOM 1327 C C . THR A 1 169 ? 40.843 16.769 -58.943 1.00 58.72 169 THR A C 1
ATOM 1329 O O . THR A 1 169 ? 41.693 17.377 -59.589 1.00 58.72 169 THR A O 1
ATOM 1332 N N . GLU A 1 170 ? 40.698 16.894 -57.628 1.00 54.94 170 GLU A N 1
ATOM 1333 C CA . GLU A 1 170 ? 41.763 17.413 -56.769 1.00 54.94 170 GLU A CA 1
ATOM 1334 C C . GLU A 1 170 ? 41.868 16.528 -55.521 1.00 54.94 170 GLU A C 1
ATOM 1336 O O . GLU A 1 170 ? 40.897 16.318 -54.794 1.00 54.94 170 GLU A O 1
ATOM 1341 N N . ASP A 1 171 ? 43.057 15.942 -55.367 1.00 58.22 171 ASP A N 1
ATOM 1342 C CA . ASP A 1 171 ? 43.517 15.168 -54.221 1.00 58.22 171 ASP A CA 1
ATOM 1343 C C . ASP A 1 171 ? 43.603 16.077 -52.987 1.00 58.22 171 ASP A C 1
ATOM 1345 O O . ASP A 1 171 ? 44.393 17.024 -52.977 1.00 58.22 171 ASP A O 1
ATOM 1349 N N . THR A 1 172 ? 42.843 15.765 -51.934 1.00 53.59 172 THR A N 1
ATOM 1350 C CA . THR A 1 172 ? 42.981 16.433 -50.633 1.00 53.59 172 THR A CA 1
ATOM 1351 C C . THR A 1 172 ? 43.290 15.416 -49.537 1.00 53.59 172 THR A C 1
ATOM 1353 O O . THR A 1 172 ? 42.575 14.436 -49.332 1.00 53.59 172 THR A O 1
ATOM 1356 N N . ASP A 1 173 ? 44.411 15.697 -48.882 1.00 58.31 173 ASP A N 1
ATOM 1357 C CA . ASP A 1 173 ? 45.131 15.000 -47.818 1.00 58.31 173 ASP A CA 1
ATOM 1358 C C . ASP A 1 173 ? 44.261 14.731 -46.560 1.00 58.31 173 ASP A C 1
ATOM 1360 O O . ASP A 1 173 ? 43.592 15.652 -46.084 1.00 58.31 173 ASP A O 1
ATOM 1364 N N . PRO A 1 174 ? 44.227 13.504 -45.995 1.00 56.41 174 PRO A N 1
ATOM 1365 C CA . PRO A 1 174 ? 43.330 13.141 -44.893 1.00 56.41 174 PRO A CA 1
ATOM 1366 C C . PRO A 1 174 ? 43.996 13.260 -43.510 1.00 56.41 174 PRO A C 1
ATOM 1368 O O . PRO A 1 174 ? 44.146 12.247 -42.826 1.00 56.41 174 PRO A O 1
ATOM 1371 N N . ASN A 1 175 ? 44.435 14.453 -43.087 1.00 54.75 175 ASN A N 1
ATOM 1372 C CA . ASN A 1 175 ? 45.140 14.560 -41.799 1.00 54.75 175 ASN A CA 1
ATOM 1373 C C . ASN A 1 175 ? 45.047 15.920 -41.078 1.00 54.75 175 ASN A C 1
ATOM 1375 O O . ASN A 1 175 ? 46.064 16.468 -40.672 1.00 54.75 175 ASN A O 1
ATOM 1379 N N . ASP A 1 176 ? 43.836 16.437 -40.861 1.00 48.84 176 ASP A N 1
ATOM 1380 C CA . ASP A 1 176 ? 43.614 17.550 -39.920 1.00 48.84 176 ASP A CA 1
ATOM 1381 C C . ASP A 1 176 ? 42.346 17.305 -39.077 1.00 48.84 176 ASP A C 1
ATOM 1383 O O . ASP A 1 176 ? 41.288 17.892 -39.295 1.00 48.84 176 ASP A O 1
ATOM 1387 N N . ASP A 1 177 ? 42.464 16.395 -38.105 1.00 53.69 177 ASP A N 1
ATOM 1388 C CA . ASP A 1 177 ? 41.543 16.244 -36.968 1.00 53.69 177 ASP A CA 1
ATOM 1389 C C . ASP A 1 177 ? 42.178 16.902 -35.725 1.00 53.69 177 ASP A C 1
ATOM 1391 O O . ASP A 1 177 ? 42.581 16.225 -34.781 1.00 53.69 177 ASP A O 1
ATOM 1395 N N . ASP A 1 178 ? 42.298 18.234 -35.732 1.00 57.78 178 ASP A N 1
ATOM 1396 C CA . ASP A 1 178 ? 42.817 19.014 -34.593 1.00 57.78 178 ASP A CA 1
ATOM 1397 C C . ASP A 1 178 ? 41.827 20.115 -34.169 1.00 57.78 178 ASP A C 1
ATOM 1399 O O . ASP A 1 178 ? 42.119 21.312 -34.154 1.00 57.78 178 ASP A O 1
ATOM 1403 N N . ILE A 1 179 ? 40.582 19.714 -33.883 1.00 54.19 179 ILE A N 1
ATOM 1404 C CA . ILE A 1 179 ? 39.508 20.620 -33.461 1.00 54.19 179 ILE A CA 1
ATOM 1405 C C . ILE A 1 179 ? 38.790 20.047 -32.224 1.00 54.19 179 ILE A C 1
ATOM 1407 O O . ILE A 1 179 ? 37.947 19.158 -32.314 1.00 54.19 179 ILE A O 1
ATOM 1411 N N . LEU A 1 180 ? 39.096 20.688 -31.082 1.00 46.53 180 LEU A N 1
ATOM 1412 C CA . LEU A 1 180 ? 38.332 20.811 -29.823 1.00 46.53 180 LEU A CA 1
ATOM 1413 C C . LEU A 1 180 ? 38.700 19.894 -28.643 1.00 46.53 180 LEU A C 1
ATOM 1415 O O . LEU A 1 180 ? 37.894 19.063 -28.233 1.00 46.53 180 LEU A O 1
ATOM 1419 N N . ASP A 1 181 ? 39.799 20.225 -27.960 1.00 55.75 181 ASP A N 1
ATOM 1420 C CA . ASP A 1 181 ? 39.857 20.134 -26.493 1.00 55.75 181 ASP A CA 1
ATOM 1421 C C . ASP A 1 181 ? 39.934 21.554 -25.896 1.00 55.75 181 ASP A C 1
ATOM 1423 O O . ASP A 1 181 ? 40.962 22.226 -26.012 1.00 55.75 181 ASP A O 1
ATOM 1427 N N . PRO A 1 182 ? 38.856 22.085 -25.286 1.00 50.66 182 PRO A N 1
ATOM 1428 C CA . PRO A 1 182 ? 38.956 23.288 -24.477 1.00 50.66 182 PRO A CA 1
ATOM 1429 C C . PRO A 1 182 ? 39.520 22.927 -23.096 1.00 50.66 182 PRO A C 1
ATOM 1431 O O . PRO A 1 182 ? 38.798 22.427 -22.232 1.00 50.66 182 PRO A O 1
ATOM 1434 N N . ASP A 1 183 ? 40.801 23.231 -22.884 1.00 51.66 183 ASP A N 1
ATOM 1435 C CA . ASP A 1 183 ? 41.439 23.276 -21.564 1.00 51.66 183 ASP A CA 1
ATOM 1436 C C . ASP A 1 183 ? 40.699 24.279 -20.661 1.00 51.66 183 ASP A C 1
ATOM 1438 O O . ASP A 1 183 ? 40.936 25.491 -20.688 1.00 51.66 183 ASP A O 1
ATOM 1442 N N . LEU A 1 184 ? 39.770 23.773 -19.849 1.00 50.72 184 LEU A N 1
ATOM 1443 C CA . LEU A 1 184 ? 39.153 24.527 -18.764 1.00 50.72 184 LEU A CA 1
ATOM 1444 C C . LEU A 1 184 ? 39.868 24.189 -17.447 1.00 50.72 184 LEU A C 1
ATOM 1446 O O . LEU A 1 184 ? 39.936 23.015 -17.074 1.00 50.72 184 LEU A O 1
ATOM 1450 N N . PRO A 1 185 ? 40.375 25.190 -16.703 1.00 56.91 185 PRO A N 1
ATOM 1451 C CA . PRO A 1 185 ? 41.026 24.952 -15.423 1.00 56.91 185 PRO A CA 1
ATOM 1452 C C . PRO A 1 185 ? 40.024 24.392 -14.407 1.00 56.91 185 PRO A C 1
ATOM 1454 O O . PRO A 1 185 ? 38.979 24.986 -14.140 1.00 56.91 185 PRO A O 1
ATOM 1457 N N . ILE A 1 186 ? 40.365 23.244 -13.819 1.00 55.50 186 ILE A N 1
ATOM 1458 C CA . ILE A 1 186 ? 39.631 22.642 -12.703 1.00 55.50 186 ILE A CA 1
ATOM 1459 C C . ILE A 1 186 ? 39.858 23.531 -11.467 1.00 55.50 186 ILE A C 1
ATOM 1461 O O . ILE A 1 186 ? 41.010 23.722 -11.072 1.00 55.50 186 ILE A O 1
ATOM 1465 N N . PRO A 1 187 ? 38.807 24.086 -10.838 1.00 42.00 187 PRO A N 1
ATOM 1466 C CA . PRO A 1 187 ? 38.969 24.903 -9.644 1.00 42.00 187 PRO A CA 1
ATOM 1467 C C . PRO A 1 187 ? 39.451 24.043 -8.468 1.00 42.00 187 PRO A C 1
ATOM 1469 O O . PRO A 1 187 ? 38.797 23.082 -8.060 1.00 42.00 187 PRO A O 1
ATOM 1472 N N . SER A 1 188 ? 40.614 24.401 -7.921 1.00 50.59 188 SER A N 1
ATOM 1473 C CA . SER A 1 188 ? 41.161 23.825 -6.691 1.00 50.59 188 SER A CA 1
ATOM 1474 C C . SER A 1 188 ? 40.230 24.092 -5.504 1.00 50.59 188 SER A C 1
ATOM 1476 O O . SER A 1 188 ? 39.714 25.195 -5.335 1.00 50.59 188 SER A O 1
ATOM 1478 N N . ALA A 1 189 ? 40.037 23.073 -4.666 1.00 51.84 189 ALA A N 1
ATOM 1479 C CA . ALA A 1 189 ? 39.117 23.027 -3.528 1.00 51.84 189 ALA A CA 1
ATOM 1480 C C . ALA A 1 189 ? 39.519 23.948 -2.350 1.00 51.84 189 ALA A C 1
ATOM 1482 O O . ALA A 1 189 ? 39.852 23.461 -1.270 1.00 51.84 189 ALA A O 1
ATOM 1483 N N . GLY A 1 190 ? 39.514 25.270 -2.552 1.00 58.16 190 GLY A N 1
ATOM 1484 C CA . GLY A 1 190 ? 40.091 26.224 -1.596 1.00 58.16 190 GLY A CA 1
ATOM 1485 C C . GLY A 1 190 ? 39.325 27.519 -1.317 1.00 58.16 190 GLY A C 1
ATOM 1486 O O . GLY A 1 190 ? 39.825 28.316 -0.534 1.00 58.16 190 GLY A O 1
ATOM 1487 N N . GLU A 1 191 ? 38.140 27.753 -1.883 1.00 51.19 191 GLU A N 1
ATOM 1488 C CA . GLU A 1 191 ? 37.372 28.982 -1.618 1.00 51.19 191 GLU A CA 1
ATOM 1489 C C . GLU A 1 191 ? 35.918 28.667 -1.263 1.00 51.19 191 GLU A C 1
ATOM 1491 O O . GLU A 1 191 ? 35.016 28.713 -2.095 1.00 51.19 191 GLU A O 1
ATOM 1496 N N . PHE A 1 192 ? 35.689 28.362 0.015 1.00 52.09 192 PHE A N 1
ATOM 1497 C CA . PHE A 1 192 ? 34.389 28.592 0.638 1.00 52.09 192 PHE A CA 1
ATOM 1498 C C . PHE A 1 192 ? 34.503 29.792 1.594 1.00 52.09 192 PHE A C 1
ATOM 1500 O O . PHE A 1 192 ? 35.493 29.885 2.324 1.00 52.09 192 PHE A O 1
ATOM 1507 N N . PRO A 1 193 ? 33.523 30.716 1.600 1.00 58.22 193 PRO A N 1
ATOM 1508 C CA . PRO A 1 193 ? 33.546 31.895 2.457 1.00 58.22 193 PRO A CA 1
ATOM 1509 C C . PRO A 1 193 ? 33.563 31.526 3.955 1.00 58.22 193 PRO A C 1
ATOM 1511 O O . PRO A 1 193 ? 32.892 30.570 4.358 1.00 58.22 193 PRO A O 1
ATOM 1514 N N . PRO A 1 194 ? 34.248 32.311 4.809 1.00 57.19 194 PRO A N 1
ATOM 1515 C CA . PRO A 1 194 ? 34.409 32.034 6.243 1.00 57.19 194 PRO A CA 1
ATOM 1516 C C . PRO A 1 194 ? 33.107 32.100 7.069 1.00 57.19 194 PRO A C 1
ATOM 1518 O O . PRO A 1 194 ? 33.116 31.816 8.265 1.00 57.19 194 PRO A O 1
ATOM 1521 N N . GLU A 1 195 ? 31.970 32.439 6.462 1.00 54.56 195 GLU A N 1
ATOM 1522 C CA . GLU A 1 195 ? 30.684 32.611 7.153 1.00 54.56 195 GLU A CA 1
ATOM 1523 C C . GLU A 1 195 ? 29.923 31.300 7.412 1.00 54.56 195 GLU A C 1
ATOM 1525 O O . GLU A 1 195 ? 28.977 31.296 8.195 1.00 54.56 195 GLU A O 1
ATOM 1530 N N . VAL A 1 196 ? 30.364 30.168 6.848 1.00 50.78 196 VAL A N 1
ATOM 1531 C CA . VAL A 1 196 ? 29.732 28.849 7.084 1.00 50.78 196 VAL A CA 1
ATOM 1532 C C . VAL A 1 196 ? 30.446 28.034 8.180 1.00 50.78 196 VAL A C 1
ATOM 1534 O O . VAL A 1 196 ? 29.929 27.019 8.635 1.00 50.78 196 VAL A O 1
ATOM 1537 N N . GLN A 1 197 ? 31.609 28.480 8.674 1.00 51.16 197 GLN A N 1
ATOM 1538 C CA . GLN A 1 197 ? 32.389 27.751 9.694 1.00 51.16 197 GLN A CA 1
ATOM 1539 C C . GLN A 1 197 ? 32.016 28.077 11.152 1.00 51.16 197 GLN A C 1
ATOM 1541 O O . GLN A 1 197 ? 32.470 27.383 12.058 1.00 51.16 197 GLN A O 1
ATOM 1546 N N . ASN A 1 198 ? 31.162 29.077 11.403 1.00 48.41 198 ASN A N 1
ATOM 1547 C CA . ASN A 1 198 ? 30.896 29.585 12.759 1.00 48.41 198 ASN A CA 1
ATOM 1548 C C . ASN A 1 198 ? 29.545 29.180 13.380 1.00 48.41 198 ASN A C 1
ATOM 1550 O O . ASN A 1 198 ? 29.175 29.714 14.423 1.00 48.41 198 ASN A O 1
ATOM 1554 N N . MET A 1 199 ? 28.817 28.210 12.818 1.00 43.38 199 MET A N 1
ATOM 1555 C CA . MET A 1 199 ? 27.638 27.622 13.482 1.00 43.38 199 MET A CA 1
ATOM 1556 C C . MET A 1 199 ? 27.971 26.265 14.110 1.00 43.38 199 MET A C 1
ATOM 1558 O O . MET A 1 199 ? 27.376 25.244 13.782 1.00 43.38 199 MET A O 1
ATOM 1562 N N . VAL A 1 200 ? 28.921 26.266 15.047 1.00 46.22 200 VAL A N 1
ATOM 1563 C CA . VAL A 1 200 ? 29.058 25.190 16.038 1.00 46.22 200 VAL A CA 1
ATOM 1564 C C . VAL A 1 200 ? 28.512 25.729 17.364 1.00 46.22 200 VAL A C 1
ATOM 1566 O O . VAL A 1 200 ? 29.154 26.584 17.978 1.00 46.22 200 VAL A O 1
ATOM 1569 N N . PRO A 1 201 ? 27.316 25.307 17.813 1.00 43.38 201 PRO A N 1
ATOM 1570 C CA . PRO A 1 201 ? 26.798 25.728 19.101 1.00 43.38 201 PRO A CA 1
ATOM 1571 C C . PRO A 1 201 ? 27.610 25.101 20.237 1.00 43.38 201 PRO A C 1
ATOM 1573 O O . PRO A 1 201 ? 27.849 23.897 20.290 1.00 43.38 201 PRO A O 1
ATOM 1576 N N . SER A 1 202 ? 28.014 25.987 21.144 1.00 43.50 202 SER A N 1
ATOM 1577 C CA . SER A 1 202 ? 28.681 25.736 22.416 1.00 43.50 202 SER A CA 1
ATOM 1578 C C . SER A 1 202 ? 27.992 24.628 23.218 1.00 43.50 202 SER A C 1
ATOM 1580 O O . SER A 1 202 ? 26.864 24.777 23.690 1.00 43.50 202 SER A O 1
ATOM 1582 N N . SER A 1 203 ? 28.696 23.513 23.382 1.00 40.50 203 SER A N 1
ATOM 1583 C CA . SER A 1 203 ? 28.340 22.408 24.264 1.00 40.50 203 SER A CA 1
ATOM 1584 C C . SER A 1 203 ? 28.565 22.803 25.727 1.00 40.50 203 SER A C 1
ATOM 1586 O O . SER A 1 203 ? 29.702 22.916 26.187 1.00 40.50 203 SER A O 1
ATOM 1588 N N . GLN A 1 204 ? 27.472 22.987 26.472 1.00 49.47 204 GLN A N 1
ATOM 1589 C CA . GLN A 1 204 ? 27.486 22.930 27.934 1.00 49.47 204 GLN A CA 1
ATOM 1590 C C . GLN A 1 204 ? 27.647 21.468 28.395 1.00 49.47 204 GLN A C 1
ATOM 1592 O O . GLN A 1 204 ? 27.047 20.576 27.793 1.00 49.47 204 GLN A O 1
ATOM 1597 N N . PRO A 1 205 ? 28.406 21.190 29.471 1.00 44.75 205 PRO A N 1
ATOM 1598 C CA . PRO A 1 205 ? 28.539 19.842 30.004 1.00 44.75 205 PRO A CA 1
ATOM 1599 C C . PRO A 1 205 ? 27.326 19.509 30.880 1.00 44.75 205 PRO A C 1
ATOM 1601 O O . PRO A 1 205 ? 27.292 19.810 32.073 1.00 44.75 205 PRO A O 1
ATOM 1604 N N . THR A 1 206 ? 26.316 18.871 30.295 1.00 41.56 206 THR A N 1
ATOM 1605 C CA . THR A 1 206 ? 25.310 18.135 31.065 1.00 41.56 206 THR A CA 1
ATOM 1606 C C . THR A 1 206 ? 25.896 16.765 31.382 1.00 41.56 206 THR A C 1
ATOM 1608 O O . THR A 1 206 ? 26.073 15.928 30.501 1.00 41.56 206 THR A O 1
ATOM 1611 N N . THR A 1 207 ? 26.244 16.536 32.643 1.00 51.66 207 THR A N 1
ATOM 1612 C CA . THR A 1 207 ? 26.636 15.219 33.145 1.00 51.66 207 THR A CA 1
ATOM 1613 C C . THR A 1 207 ? 25.414 14.300 33.137 1.00 51.66 207 THR A C 1
ATOM 1615 O O . THR A 1 207 ? 24.698 14.201 34.133 1.00 51.66 207 THR A O 1
ATOM 1618 N N . LEU A 1 208 ? 25.156 13.643 32.008 1.00 41.09 208 LEU A N 1
ATOM 1619 C CA . LEU A 1 208 ? 24.282 12.478 31.936 1.00 41.09 208 LEU A CA 1
ATOM 1620 C C . LEU A 1 208 ? 25.167 11.246 31.822 1.00 41.09 208 LEU A C 1
ATOM 1622 O O . LEU A 1 208 ? 25.718 10.903 30.781 1.00 41.09 208 LEU A O 1
ATOM 1626 N N . PHE A 1 209 ? 25.328 10.620 32.977 1.00 46.91 209 PHE A N 1
ATOM 1627 C CA . PHE A 1 209 ? 25.799 9.262 33.112 1.00 46.91 209 PHE A CA 1
ATOM 1628 C C . PHE A 1 209 ? 24.755 8.328 32.485 1.00 46.91 209 PHE A C 1
ATOM 1630 O O . PHE A 1 209 ? 23.744 8.017 33.107 1.00 46.91 209 PHE A O 1
ATOM 1637 N N . THR A 1 210 ? 25.014 7.882 31.260 1.00 46.56 210 THR A N 1
ATOM 1638 C CA . THR A 1 210 ? 24.486 6.632 30.704 1.00 46.56 210 THR A CA 1
ATOM 1639 C C . THR A 1 210 ? 25.630 5.982 29.937 1.00 46.56 210 THR A C 1
ATOM 1641 O O . THR A 1 210 ? 25.910 6.349 28.797 1.00 46.56 210 THR A O 1
ATOM 1644 N N . GLY A 1 211 ? 26.357 5.066 30.583 1.00 52.78 211 GLY A N 1
ATOM 1645 C CA . GLY A 1 211 ? 27.268 4.179 29.857 1.00 52.78 211 GLY A CA 1
ATOM 1646 C C . GLY A 1 211 ? 26.509 3.402 28.770 1.00 52.78 211 GLY A C 1
ATOM 1647 O O . GLY A 1 211 ? 25.280 3.326 28.839 1.00 52.78 211 GLY A O 1
ATOM 1648 N N . PRO A 1 212 ? 27.202 2.837 27.767 1.00 44.31 212 PRO A N 1
ATOM 1649 C CA . PRO A 1 212 ? 26.558 2.046 26.725 1.00 44.31 212 PRO A CA 1
ATOM 1650 C C . PRO A 1 212 ? 25.844 0.861 27.385 1.00 44.31 212 PRO A C 1
ATOM 1652 O O . PRO A 1 212 ? 26.481 -0.058 27.890 1.00 44.31 212 PRO A O 1
ATOM 1655 N N . VAL A 1 213 ? 24.511 0.910 27.446 1.00 56.84 213 VAL A N 1
ATOM 1656 C CA . VAL A 1 213 ? 23.694 -0.139 28.083 1.00 56.84 213 VAL A CA 1
ATOM 1657 C C . VAL A 1 213 ? 23.626 -1.392 27.198 1.00 56.84 213 VAL A C 1
ATOM 1659 O O . VAL A 1 213 ? 23.056 -2.406 27.590 1.00 56.84 213 VAL A O 1
ATOM 1662 N N . SER A 1 214 ? 24.224 -1.385 26.006 1.00 59.19 214 SER A N 1
ATOM 1663 C CA . SER A 1 214 ? 24.284 -2.569 25.153 1.00 59.19 214 SER A CA 1
ATOM 1664 C C . SER A 1 214 ? 25.529 -2.564 24.275 1.00 59.19 214 SER A C 1
ATOM 1666 O O . SER A 1 214 ? 25.861 -1.553 23.667 1.00 59.19 214 SER A O 1
ATOM 1668 N N . GLU A 1 215 ? 26.183 -3.722 24.194 1.00 82.31 215 GLU A N 1
ATOM 1669 C CA . GLU A 1 215 ? 27.252 -4.045 23.235 1.00 82.31 215 GLU A CA 1
ATOM 1670 C C . GLU A 1 215 ? 26.704 -4.301 21.818 1.00 82.31 215 GLU A C 1
ATOM 1672 O O . GLU A 1 215 ? 27.418 -4.812 20.963 1.00 82.31 215 GLU A O 1
ATOM 1677 N N . ILE A 1 216 ? 25.429 -3.980 21.578 1.00 82.00 216 ILE A N 1
ATOM 1678 C CA . ILE A 1 216 ? 24.759 -4.257 20.315 1.00 82.00 216 ILE A CA 1
ATOM 1679 C C . ILE A 1 216 ? 25.207 -3.245 19.267 1.00 82.00 216 ILE A C 1
ATOM 1681 O O . ILE A 1 216 ? 25.164 -2.034 19.501 1.00 82.00 216 ILE A O 1
ATOM 1685 N N . SER A 1 217 ? 25.668 -3.743 18.128 1.00 83.00 217 SER A N 1
ATOM 1686 C CA . SER A 1 217 ? 25.953 -2.888 16.976 1.00 83.00 217 SER A CA 1
ATOM 1687 C C . SER A 1 217 ? 24.650 -2.382 16.342 1.00 83.00 217 SER A C 1
ATOM 1689 O O . SER A 1 217 ? 23.608 -3.027 16.463 1.00 83.00 217 SER A O 1
ATOM 1691 N N . ASP A 1 218 ? 24.698 -1.241 15.648 1.00 66.38 218 ASP A N 1
ATOM 1692 C CA . ASP A 1 218 ? 23.526 -0.699 14.936 1.00 66.38 218 ASP A CA 1
ATOM 1693 C C . ASP A 1 218 ? 22.966 -1.710 13.915 1.00 66.38 218 ASP A C 1
ATOM 1695 O O . ASP A 1 218 ? 21.753 -1.888 13.833 1.00 66.38 218 ASP A O 1
ATOM 1699 N N . ASP A 1 219 ? 23.831 -2.461 13.222 1.00 72.31 219 ASP A N 1
ATOM 1700 C CA . ASP A 1 219 ? 23.418 -3.513 12.281 1.00 72.31 219 ASP A CA 1
ATOM 1701 C C . ASP A 1 219 ? 22.661 -4.662 12.983 1.00 72.31 219 ASP A C 1
ATOM 1703 O O . ASP A 1 219 ? 21.685 -5.204 12.454 1.00 72.31 219 ASP A O 1
ATOM 1707 N N . GLU A 1 220 ? 23.082 -5.043 14.196 1.00 75.38 220 GLU A N 1
ATOM 1708 C CA . GLU A 1 220 ? 22.392 -6.052 15.012 1.00 75.38 220 GLU A CA 1
ATOM 1709 C C . GLU A 1 220 ? 21.063 -5.531 15.565 1.00 75.38 220 GLU A C 1
ATOM 1711 O O . GLU A 1 220 ? 20.093 -6.292 15.636 1.00 75.38 220 GLU A O 1
ATOM 1716 N N . LEU A 1 221 ? 20.995 -4.247 15.926 1.00 69.31 221 LEU A N 1
ATOM 1717 C CA . LEU A 1 221 ? 19.762 -3.595 16.358 1.00 69.31 221 LEU A CA 1
ATOM 1718 C C . LEU A 1 221 ? 18.742 -3.536 15.216 1.00 69.31 221 LEU A C 1
ATOM 1720 O O . LEU A 1 221 ? 17.575 -3.878 15.427 1.00 69.31 221 LE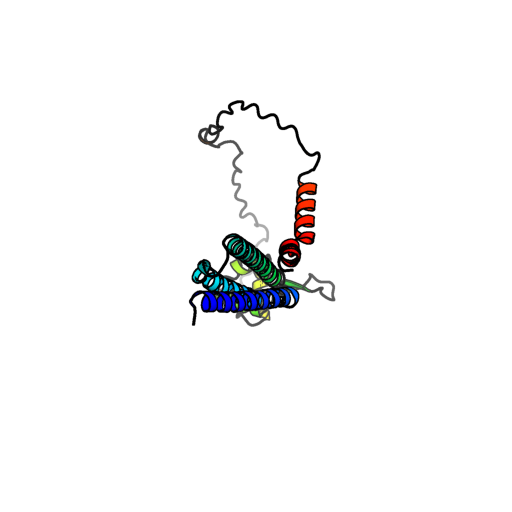U A O 1
ATOM 1724 N N . ASP A 1 222 ? 19.176 -3.178 14.009 1.00 66.94 222 ASP A N 1
ATOM 1725 C CA . ASP A 1 222 ? 18.330 -3.154 12.815 1.00 66.94 222 ASP A CA 1
ATOM 1726 C C . ASP A 1 222 ? 17.851 -4.559 12.439 1.00 66.94 222 ASP A C 1
ATOM 1728 O O . ASP A 1 222 ? 16.666 -4.753 12.152 1.00 66.94 222 ASP A O 1
ATOM 1732 N N . MET A 1 223 ? 18.721 -5.569 12.532 1.00 75.62 223 MET A N 1
ATOM 1733 C CA . MET A 1 223 ? 18.330 -6.970 12.350 1.00 75.62 223 MET A CA 1
ATOM 1734 C C . MET A 1 223 ? 17.329 -7.440 13.410 1.00 75.62 223 MET A C 1
ATOM 1736 O O . MET A 1 223 ? 16.370 -8.136 13.071 1.00 75.62 223 MET A O 1
ATOM 1740 N N . LEU A 1 224 ? 17.495 -7.048 14.676 1.00 73.94 224 LEU A N 1
ATOM 1741 C CA . LEU A 1 224 ? 16.535 -7.352 15.741 1.00 73.94 224 LEU A CA 1
ATOM 1742 C C . LEU A 1 224 ? 15.203 -6.643 15.533 1.00 73.94 224 LEU A C 1
ATOM 1744 O O . LEU A 1 224 ? 14.166 -7.272 15.721 1.00 73.94 224 LEU A O 1
ATOM 1748 N N . LEU A 1 225 ? 15.203 -5.377 15.115 1.00 65.00 225 LEU A N 1
ATOM 1749 C CA . LEU A 1 225 ? 13.990 -4.633 14.775 1.00 65.00 225 LEU A CA 1
ATOM 1750 C C . LEU A 1 225 ? 13.284 -5.239 13.561 1.00 65.00 225 LEU A C 1
ATOM 1752 O O . LEU A 1 225 ? 12.057 -5.343 13.567 1.00 65.00 225 LEU A O 1
ATOM 1756 N N . LEU A 1 226 ? 14.029 -5.687 12.550 1.00 63.44 226 LEU A N 1
ATOM 1757 C CA . LEU A 1 226 ? 13.489 -6.391 11.389 1.00 63.44 226 LEU A CA 1
ATOM 1758 C C . LEU A 1 226 ? 12.890 -7.743 11.794 1.00 63.44 226 LEU A C 1
ATOM 1760 O O . LEU A 1 226 ? 11.791 -8.080 11.352 1.00 63.44 226 LEU A O 1
ATOM 1764 N N . CYS A 1 227 ? 13.566 -8.481 12.677 1.00 66.62 227 CYS A N 1
ATOM 1765 C CA . CYS A 1 227 ? 13.112 -9.765 13.207 1.00 66.62 227 CYS A CA 1
ATOM 1766 C C . CYS A 1 227 ? 11.877 -9.590 14.107 1.00 66.62 227 CYS A C 1
ATOM 1768 O O . CYS A 1 227 ? 10.898 -10.310 13.958 1.00 66.62 227 CYS A O 1
ATOM 1770 N N . LEU A 1 228 ? 11.855 -8.567 14.969 1.00 68.50 228 LEU A N 1
ATOM 1771 C CA . LEU A 1 228 ? 10.692 -8.179 15.774 1.00 68.50 228 LEU A CA 1
ATOM 1772 C C . LEU A 1 228 ? 9.519 -7.760 14.883 1.00 68.50 228 LEU A C 1
ATOM 1774 O O . LEU A 1 228 ? 8.397 -8.207 15.098 1.00 68.50 228 LEU A O 1
ATOM 1778 N N . ARG A 1 229 ? 9.752 -6.954 13.844 1.00 63.19 229 ARG A N 1
ATOM 1779 C CA . ARG A 1 229 ? 8.695 -6.556 12.902 1.00 63.19 229 ARG A CA 1
ATOM 1780 C C . ARG A 1 229 ? 8.151 -7.739 12.111 1.00 63.19 229 ARG A C 1
ATOM 1782 O O . ARG A 1 229 ? 6.944 -7.833 11.945 1.00 63.19 229 ARG A O 1
ATOM 1789 N N . THR A 1 230 ? 8.997 -8.665 11.670 1.00 59.72 230 THR A N 1
ATOM 1790 C CA . THR A 1 230 ? 8.540 -9.868 10.955 1.00 59.72 230 THR A CA 1
ATOM 1791 C C . THR A 1 230 ? 7.836 -10.866 11.878 1.00 59.72 230 THR A C 1
ATOM 1793 O O . THR A 1 230 ? 6.804 -11.408 11.489 1.00 59.72 230 THR A O 1
ATOM 1796 N N . HIS A 1 231 ? 8.305 -11.064 13.116 1.00 56.34 231 HIS A N 1
ATOM 1797 C CA . HIS A 1 231 ? 7.681 -11.999 14.064 1.00 56.34 231 HIS A CA 1
ATOM 1798 C C . HIS A 1 231 ? 6.430 -11.457 14.764 1.00 56.34 231 HIS A C 1
ATOM 1800 O O . HIS A 1 231 ? 5.510 -12.227 15.040 1.00 56.34 231 HIS A O 1
ATOM 1806 N N . TYR A 1 232 ? 6.376 -10.157 15.056 1.00 61.09 232 TYR A N 1
ATOM 1807 C CA . TYR A 1 232 ? 5.281 -9.528 15.803 1.00 61.09 232 TYR A CA 1
ATOM 1808 C C . TYR A 1 232 ? 4.355 -8.681 14.922 1.00 61.09 232 TYR A C 1
ATOM 1810 O O . TYR A 1 232 ? 3.471 -8.015 15.457 1.00 61.09 232 TYR A O 1
ATOM 1818 N N . ARG A 1 233 ? 4.461 -8.780 13.586 1.00 56.88 233 ARG A N 1
ATOM 1819 C CA . ARG A 1 233 ? 3.535 -8.157 12.612 1.00 56.88 233 ARG A CA 1
ATOM 1820 C C . ARG A 1 233 ? 2.052 -8.445 12.905 1.00 56.88 233 ARG A C 1
ATOM 1822 O O . ARG A 1 233 ? 1.194 -7.675 12.514 1.00 56.88 233 ARG A O 1
ATOM 1829 N N . ARG A 1 234 ? 1.752 -9.538 13.626 1.00 52.66 234 ARG A N 1
ATOM 1830 C CA . ARG A 1 234 ? 0.398 -9.974 14.034 1.00 52.66 234 ARG A CA 1
ATOM 1831 C C . ARG A 1 234 ? 0.153 -10.010 15.547 1.00 52.66 234 ARG A C 1
ATOM 1833 O O . ARG A 1 234 ? -0.860 -10.550 15.996 1.00 52.66 234 ARG A O 1
ATOM 1840 N N . ALA A 1 235 ? 1.062 -9.474 16.360 1.00 54.91 235 ALA A N 1
ATOM 1841 C CA . ALA A 1 235 ? 0.925 -9.544 17.815 1.00 54.91 235 ALA A CA 1
ATOM 1842 C C . ALA A 1 235 ? -0.295 -8.761 18.333 1.00 54.91 235 ALA A C 1
ATOM 1844 O O . ALA A 1 235 ? -0.919 -9.200 19.298 1.00 54.91 235 ALA A O 1
ATOM 1845 N N . GLY A 1 236 ? -0.702 -7.685 17.644 1.00 54.16 236 GLY A N 1
ATOM 1846 C CA . GLY A 1 236 ? -1.930 -6.940 17.951 1.00 54.16 236 GLY A CA 1
ATOM 1847 C C . GLY A 1 236 ? -3.184 -7.824 17.916 1.00 54.16 236 GLY A C 1
ATOM 1848 O O . GLY A 1 236 ? -3.946 -7.864 18.882 1.00 54.16 236 GLY A O 1
ATOM 1849 N N . LEU A 1 237 ? -3.338 -8.633 16.861 1.00 48.75 237 LEU A N 1
ATOM 1850 C CA . LEU A 1 237 ? -4.434 -9.602 16.717 1.00 48.75 237 LEU A CA 1
ATOM 1851 C C . LEU A 1 237 ? -4.401 -10.709 17.784 1.00 48.75 237 LEU A C 1
ATOM 1853 O O . LEU A 1 237 ? -5.448 -11.103 18.299 1.00 48.75 237 LEU A O 1
ATOM 1857 N N . SER A 1 238 ? -3.212 -11.208 18.140 1.00 53.44 238 SER A N 1
ATOM 1858 C CA . SER A 1 238 ? -3.062 -12.253 19.165 1.00 53.44 238 SER A CA 1
ATOM 1859 C C . SER A 1 238 ? -3.333 -11.744 20.584 1.00 53.44 238 SER A C 1
ATOM 1861 O O . SER A 1 238 ? -3.856 -12.505 21.398 1.00 53.44 238 SER A O 1
ATOM 1863 N N . MET A 1 239 ? -2.981 -10.492 20.898 1.00 55.03 239 MET A N 1
ATOM 1864 C CA . MET A 1 239 ? -3.245 -9.898 22.214 1.00 55.03 239 MET A CA 1
ATOM 1865 C C . MET A 1 239 ? -4.735 -9.586 22.405 1.00 55.03 239 MET A C 1
ATOM 1867 O O . MET A 1 239 ? -5.273 -9.847 23.479 1.00 55.03 239 MET A O 1
ATOM 1871 N N . LEU A 1 240 ? -5.427 -9.123 21.358 1.00 53.34 240 LEU A N 1
ATOM 1872 C CA . LEU A 1 240 ? -6.874 -8.864 21.397 1.00 53.34 240 LEU A CA 1
ATOM 1873 C C . LEU A 1 240 ? -7.705 -10.143 21.571 1.00 53.34 240 LEU A C 1
ATOM 1875 O O . LEU A 1 240 ? -8.703 -10.143 22.290 1.00 53.34 240 LEU A O 1
ATOM 1879 N N . ASN A 1 241 ? -7.259 -11.258 20.985 1.00 55.19 241 ASN A N 1
ATOM 1880 C CA . ASN A 1 241 ? -7.923 -12.556 21.125 1.00 55.19 241 ASN A CA 1
ATOM 1881 C C . ASN A 1 241 ? -7.955 -13.058 22.585 1.00 55.19 241 ASN A C 1
ATOM 1883 O O . ASN A 1 241 ? -8.858 -13.801 22.951 1.00 55.19 241 ASN A O 1
ATOM 1887 N N . GLY A 1 242 ? -6.992 -12.653 23.422 1.00 56.62 242 GLY A N 1
ATOM 1888 C CA . GLY A 1 242 ? -6.973 -12.984 24.851 1.00 56.62 242 GLY A CA 1
ATOM 1889 C C . GLY A 1 242 ? -7.878 -12.102 25.718 1.00 56.62 242 GLY A C 1
ATOM 1890 O O . GLY A 1 242 ? -8.184 -12.489 26.839 1.00 56.62 242 GLY A O 1
ATOM 1891 N N . MET A 1 243 ? -8.307 -10.937 25.216 1.00 49.91 243 MET A N 1
ATOM 1892 C CA . MET A 1 243 ? -9.149 -9.977 25.949 1.00 49.91 243 MET A CA 1
ATOM 1893 C C . MET A 1 243 ? -10.647 -10.097 25.631 1.00 49.91 243 MET A C 1
ATOM 1895 O O . MET A 1 243 ? -11.467 -9.563 26.370 1.00 49.91 243 MET A O 1
ATOM 1899 N N . LEU A 1 244 ? -11.010 -10.761 24.528 1.00 51.41 244 LEU A N 1
ATOM 1900 C CA . LEU A 1 244 ? -12.398 -10.914 24.062 1.00 51.41 244 LEU A CA 1
ATOM 1901 C C . LEU A 1 244 ? -13.077 -12.228 24.507 1.00 51.41 244 LEU A C 1
ATOM 1903 O O . LEU A 1 244 ? -14.223 -12.475 24.115 1.00 51.41 244 LEU A O 1
ATOM 1907 N N . HIS A 1 245 ? -12.388 -13.045 25.308 1.00 51.19 245 HIS A N 1
ATOM 1908 C CA . HIS A 1 245 ? -12.889 -14.268 25.947 1.00 51.19 245 HIS A CA 1
ATOM 1909 C C . HIS A 1 245 ? -13.192 -14.032 27.427 1.00 51.19 245 HIS A C 1
ATOM 1911 O O . HIS A 1 245 ? -14.214 -14.589 27.890 1.00 51.19 245 HIS A O 1
#

Radius of gyration: 34.26 Å; chains: 1; bounding box: 85×50×97 Å

Sequence (245 aa):
MDVSQLGSFAHGVLLAAFRTHFERFKTGVNDIADAIVISRLGDDIDEFAAIVDKNEAVFAPDEFATIQTSLTVMRLDIRLEYQDAVDELHHGRPALVQTLPSTGRGRPRIYIDPDFLRWAYDQRSTASISRFLRVGRTTVRNALLEHGIAQPQESPFQQVDPPSPPASTEDTDPNDDDILDPDLPIPSAGEFPPEVQNMVPSSQPTTLFTGPVSEISDDELDMLLLCLRTHYRRAGLSMLNGMLH

Secondary structure (DSSP, 8-state):
--HHHHHHHHHHHHHHHHHHHHHHHHHHHHH---HHHHHHHHHHHHHHHHHHHHTGGGS-HHHHHHHHHHHHHHHHHHHHHHHHHHHHHHH----SEEEEPPSSSSPPEEEE-HHHHHHHHHHS-HHHHHHHHTS-HHHHHHHHHHTTSSPPPPPTT-------PPP------S---------PPPPPS----GGGS---------------S----HHHHHHHHHHHHHHHTTHHHHHHHHH--

pLDDT: mean 77.04, std 17.34, range [40.5, 97.25]